Protein AF-A0A1M6X9R1-F1 (afdb_monomer)

Nearest PDB structures (foldseek):
  5zkp-assembly1_A  TM=2.414E-01  e=4.311E-01  Homo sapiens
  4m0d-assembly1_A  TM=2.957E-01  e=3.832E+00  Haemophilus influenzae Rd KW20
  5tgz-assembly1_A  TM=3.246E-01  e=7.784E+00  Homo sapiens
  7jlu-assembly1_B  TM=1.433E-01  e=4.853E+00  Xanthomonas euvesicatoria

Sequence (245 aa):
MPPLFVLGIESKFNTNGYMLLDMPEGNPITAERFSEFRSSFDYYQNTKTYEDIERKKIRLALDKETKPLILTEGDTDVDYLQTALKLFKRDDLLSSIDIEWIGGTRNGQQFFTGDKSLNNAGEFLRANPEFLKNRRVLLLYDSDTNKPNSNEENLWIRTLLKNDHNKIAKKGIENLLPESLFDSSDRRFYSKIEKTGDYGQVTIASDFNKRAFCNYICKERYDIEDFKGFSDAIHIINDFFNNTK

Foldseek 3Di:
DDLVVLVVCCVVQPPPRDWDADPDVRHTDDNVVSVVVVVVVVVVVVVVVLLVVLVVVLLVVLVDDLAAEEEEQDPLVQLLLLLLCVLVVVVVLNVRYHYDYSWDDDPNDIGLGAPVSLVSSVVVCVVPVVSQPRYAYEYEHEQPPPDDWDDDPSYTYYYQHADPQQPPCRIDPCRLFHVVLDDCVPPQFWDWDWDQDPVRDTDTDIHGRSVSSSCCCRPPVSDNVRNPSCPVVVVVSVVSNVPDD

Secondary structure (DSSP, 8-state):
--HHHHHHHHHHH-TTS---EETTTTEE--THHHHHHHHHHHHHHHHHHHHHHHHHHHHHHHTS-SSPEEEESSHHHHHHHHHHHHHTT-HHHHHH-EEEES-EEETTEEES-SHHHHHHHHHHHHH-GGGGSS--EEEEE-TTS-PPPEEETTEEEEEPPP-TT-SS--SSGGGGS-GGG--TT-TTTEEEEEEE-TTS-EEEEEEE-HHHHHHIIIIII--GGGGGGGHHHHHHHHHHHH---

Structure (mmCIF, N/CA/C/O backbone):
data_AF-A0A1M6X9R1-F1
#
_entry.id   AF-A0A1M6X9R1-F1
#
loop_
_atom_site.group_PDB
_atom_site.id
_atom_site.type_symbol
_atom_site.label_atom_id
_atom_site.label_alt_id
_atom_site.label_comp_id
_atom_site.label_asym_id
_atom_site.label_entity_id
_atom_site.label_seq_id
_atom_site.pdbx_PDB_ins_code
_atom_site.Cartn_x
_atom_site.Cartn_y
_atom_site.Cartn_z
_atom_site.occupancy
_atom_site.B_iso_or_equiv
_atom_site.auth_seq_id
_atom_site.auth_comp_id
_atom_site.auth_asym_id
_atom_site.auth_atom_id
_atom_site.pdbx_PDB_model_num
ATOM 1 N N . MET A 1 1 ? 26.368 27.659 28.257 1.00 57.81 1 MET A N 1
ATOM 2 C CA . MET A 1 1 ? 25.406 28.437 27.438 1.00 57.81 1 MET A CA 1
ATOM 3 C C . MET A 1 1 ? 24.697 27.476 26.483 1.00 57.81 1 MET A C 1
ATOM 5 O O . MET A 1 1 ? 25.380 26.586 25.989 1.00 57.81 1 MET A O 1
ATOM 9 N N . PRO A 1 2 ? 23.372 27.570 26.252 1.00 64.88 2 PRO A N 1
ATOM 10 C CA . PRO A 1 2 ? 22.681 26.649 25.346 1.00 64.88 2 PRO A CA 1
ATOM 11 C C . PRO A 1 2 ? 23.198 26.787 23.898 1.00 64.88 2 PRO A C 1
ATOM 13 O O . PRO A 1 2 ? 23.216 27.911 23.395 1.00 64.88 2 PRO A O 1
ATOM 16 N N . PRO A 1 3 ? 23.564 25.693 23.203 1.00 66.38 3 PRO A N 1
ATOM 17 C CA . PRO A 1 3 ? 24.063 25.717 21.818 1.00 66.38 3 PRO A CA 1
ATOM 18 C C . PRO A 1 3 ? 23.210 26.538 20.836 1.00 66.38 3 PRO A C 1
ATOM 20 O O . PRO A 1 3 ? 23.731 27.290 20.018 1.00 66.38 3 PRO A O 1
ATOM 23 N N . LEU A 1 4 ? 21.882 26.458 20.965 1.00 63.59 4 LEU A N 1
ATOM 24 C CA . LEU A 1 4 ? 20.930 27.173 20.105 1.00 63.59 4 LEU A CA 1
ATOM 25 C C . LEU A 1 4 ? 20.958 28.692 20.296 1.00 63.59 4 LEU A C 1
ATOM 27 O O . LEU A 1 4 ? 20.673 29.439 19.364 1.00 63.59 4 LEU A O 1
ATOM 31 N N . PHE A 1 5 ? 21.305 29.158 21.495 1.00 72.94 5 PHE A N 1
ATOM 32 C CA . PHE A 1 5 ? 21.406 30.585 21.779 1.00 72.94 5 PHE A CA 1
ATOM 33 C C . PHE A 1 5 ? 22.593 31.204 21.033 1.00 72.94 5 PHE A C 1
ATOM 35 O O . PHE A 1 5 ? 22.456 32.268 20.435 1.00 72.94 5 PHE A O 1
ATOM 42 N N . VAL A 1 6 ? 23.722 30.491 20.997 1.00 73.19 6 VAL A N 1
ATOM 43 C CA . VAL A 1 6 ? 24.934 30.898 20.274 1.00 73.19 6 VAL A CA 1
ATOM 44 C C . VAL A 1 6 ? 24.671 31.002 18.769 1.00 73.19 6 VAL A C 1
ATOM 46 O O . VAL A 1 6 ? 24.961 32.029 18.159 1.00 73.19 6 VAL A O 1
ATOM 49 N N . LEU A 1 7 ? 24.029 29.984 18.190 1.00 67.19 7 LEU A N 1
ATOM 50 C CA . LEU A 1 7 ? 23.626 29.981 16.778 1.00 67.19 7 LEU A CA 1
ATOM 51 C C . LEU A 1 7 ? 22.610 31.090 16.453 1.00 67.19 7 LEU A C 1
ATOM 53 O O . LEU A 1 7 ? 22.649 31.694 15.382 1.00 67.19 7 LEU A O 1
ATOM 57 N N . GLY A 1 8 ? 21.692 31.375 17.381 1.00 69.50 8 GLY A N 1
ATOM 58 C CA . GLY A 1 8 ? 20.724 32.462 17.246 1.00 69.50 8 GLY A CA 1
ATOM 59 C C . GLY A 1 8 ? 21.392 33.837 17.194 1.00 69.50 8 GLY A C 1
ATOM 60 O O . GLY A 1 8 ? 21.022 34.662 16.356 1.00 69.50 8 GLY A O 1
ATOM 61 N N . ILE A 1 9 ? 22.407 34.067 18.033 1.00 76.56 9 ILE A N 1
ATOM 62 C CA . ILE A 1 9 ? 23.222 35.288 17.996 1.00 76.56 9 ILE A CA 1
ATOM 63 C C . ILE A 1 9 ? 23.933 35.406 16.647 1.00 76.56 9 ILE A C 1
ATOM 65 O O . ILE A 1 9 ? 23.842 36.456 16.012 1.00 76.56 9 ILE A O 1
ATOM 69 N N . GLU A 1 10 ? 24.552 34.328 16.164 1.00 74.81 10 GLU A N 1
ATOM 70 C CA . GLU A 1 10 ? 25.218 34.328 14.861 1.00 74.81 10 GLU A CA 1
ATOM 71 C C . GLU A 1 10 ? 24.274 34.716 13.720 1.00 74.81 10 GLU A C 1
ATOM 73 O O . GLU A 1 10 ? 24.596 35.598 12.924 1.00 74.81 10 GLU A O 1
ATOM 78 N N . SER A 1 11 ? 23.071 34.133 13.696 1.00 72.12 11 SER A N 1
ATOM 79 C CA . SER A 1 11 ? 22.057 34.418 12.672 1.00 72.12 11 SER A CA 1
ATOM 80 C C . SER A 1 11 ? 21.570 35.872 12.665 1.00 72.12 11 SER A C 1
ATOM 82 O O . SER A 1 11 ? 21.129 36.371 11.632 1.00 72.12 11 SER A O 1
ATOM 84 N N . LYS A 1 12 ? 21.616 36.547 13.820 1.00 77.38 12 LYS A N 1
ATOM 85 C CA . LYS A 1 12 ? 21.099 37.909 14.005 1.00 77.38 12 LYS A CA 1
ATOM 86 C C . LYS A 1 12 ? 22.164 38.985 13.833 1.00 77.38 12 LYS A C 1
ATOM 88 O O . LYS A 1 12 ? 21.836 40.071 13.365 1.00 77.38 12 LYS A O 1
ATOM 93 N N . PHE A 1 13 ? 23.397 38.710 14.249 1.00 77.00 13 PHE A N 1
ATOM 94 C CA . PHE A 1 13 ? 24.453 39.717 14.364 1.00 77.00 13 PHE A CA 1
ATOM 95 C C . PHE A 1 13 ? 25.606 39.526 13.368 1.00 77.00 13 PHE A C 1
ATOM 97 O O . PHE A 1 13 ? 26.464 40.404 13.290 1.00 77.00 13 PHE A O 1
ATOM 104 N N . ASN A 1 14 ? 25.605 38.445 12.570 1.00 67.00 14 ASN A N 1
ATOM 105 C CA . ASN A 1 14 ? 26.712 38.018 11.701 1.00 67.00 14 ASN A CA 1
ATOM 106 C C . ASN A 1 14 ? 28.024 37.790 12.486 1.00 67.00 14 ASN A C 1
ATOM 108 O O . ASN A 1 14 ? 28.178 38.210 13.631 1.00 67.00 14 ASN A O 1
ATOM 112 N N . THR A 1 15 ? 29.010 37.127 11.880 1.00 64.81 15 THR A N 1
ATOM 113 C CA . THR A 1 15 ? 30.266 36.714 12.549 1.00 64.81 15 THR A CA 1
ATOM 114 C C . THR A 1 15 ? 31.116 37.861 13.111 1.00 64.81 15 THR A C 1
ATOM 116 O O . THR A 1 15 ? 31.964 37.621 13.962 1.00 64.81 15 THR A O 1
ATOM 119 N N . ASN A 1 16 ? 30.870 39.106 12.690 1.00 68.88 16 ASN A N 1
ATOM 120 C CA . ASN A 1 16 ? 31.611 40.289 13.143 1.00 68.88 16 ASN A CA 1
ATOM 121 C C . ASN A 1 16 ? 30.882 41.103 14.231 1.00 68.88 16 ASN A C 1
ATOM 123 O O . ASN A 1 16 ? 31.420 42.104 14.699 1.00 68.88 16 ASN A O 1
ATOM 127 N N . GLY A 1 17 ? 29.650 40.733 14.600 1.00 70.56 17 GLY A N 1
ATOM 128 C CA . GLY A 1 17 ? 28.807 41.513 15.517 1.00 70.56 17 GLY A CA 1
ATOM 129 C C . GLY A 1 17 ? 28.849 41.071 16.981 1.00 70.56 17 GLY A C 1
ATOM 130 O O . GLY A 1 17 ? 28.194 41.687 17.819 1.00 70.56 17 GLY A O 1
ATOM 131 N N . TYR A 1 18 ? 29.577 40.001 17.301 1.00 76.00 18 TYR A N 1
ATOM 132 C CA . TYR A 1 18 ? 29.666 39.440 18.648 1.00 76.00 18 TYR A CA 1
ATOM 133 C C . TYR A 1 18 ? 30.970 38.649 18.824 1.00 76.00 18 TYR A C 1
ATOM 135 O O . TYR A 1 18 ? 31.601 38.248 17.850 1.00 76.00 18 TYR A O 1
ATOM 143 N N . MET A 1 19 ? 31.369 38.410 20.074 1.00 76.38 19 MET A N 1
ATOM 144 C CA . MET A 1 19 ? 32.518 37.571 20.418 1.00 76.38 19 MET A CA 1
ATOM 145 C C . MET A 1 19 ? 32.085 36.549 21.467 1.00 76.38 19 MET A C 1
ATOM 147 O O . MET A 1 19 ? 31.519 36.917 22.497 1.00 76.38 19 MET A O 1
ATOM 151 N N . LEU A 1 20 ? 32.334 35.268 21.199 1.00 76.12 20 LEU A N 1
ATOM 152 C CA . LEU A 1 20 ? 32.121 34.192 22.164 1.00 76.12 20 LEU A CA 1
ATOM 153 C C . LEU A 1 20 ? 33.433 33.907 22.882 1.00 76.12 20 LEU A C 1
ATOM 155 O O . LEU A 1 20 ? 34.434 33.607 22.235 1.00 76.12 20 LEU A O 1
ATOM 159 N N . LEU A 1 21 ? 33.401 33.962 24.208 1.00 79.44 21 LEU A N 1
ATOM 160 C CA . LEU A 1 21 ? 34.527 33.618 25.066 1.00 79.44 21 LEU A CA 1
ATOM 161 C C . LEU A 1 21 ? 34.145 32.411 25.922 1.00 79.44 21 LEU A C 1
ATOM 163 O O . LEU A 1 21 ? 33.080 32.408 26.546 1.00 79.44 21 LEU A O 1
ATOM 167 N N . ASP A 1 22 ? 35.007 31.400 25.940 1.00 77.00 22 ASP A N 1
ATOM 168 C CA . ASP A 1 22 ? 34.925 30.282 26.874 1.00 77.00 22 ASP A CA 1
ATOM 169 C C . ASP A 1 22 ? 35.459 30.709 28.243 1.00 77.00 22 ASP A C 1
ATOM 171 O O . ASP A 1 22 ? 36.419 31.473 28.328 1.00 77.00 22 ASP A O 1
ATOM 175 N N . MET A 1 23 ? 34.827 30.243 29.314 1.00 79.88 23 MET A N 1
ATOM 176 C CA . MET A 1 23 ? 35.164 30.625 30.686 1.00 79.88 23 MET A CA 1
ATOM 177 C C . MET A 1 23 ? 35.477 29.374 31.513 1.00 79.88 23 MET A C 1
ATOM 179 O O . MET A 1 23 ? 34.733 28.396 31.414 1.00 79.88 23 MET A O 1
ATOM 183 N N . PRO A 1 24 ? 36.486 29.430 32.405 1.00 76.31 24 PRO A N 1
ATOM 184 C CA . PRO A 1 24 ? 37.110 30.644 32.946 1.00 76.31 24 PRO A CA 1
ATOM 185 C C . PRO A 1 24 ? 38.297 31.206 32.148 1.00 76.31 24 PRO A C 1
ATOM 187 O O . PRO A 1 24 ? 38.749 32.302 32.470 1.00 76.31 24 PRO A O 1
ATOM 190 N N . GLU A 1 25 ? 38.819 30.492 31.148 1.00 81.12 25 GLU A N 1
ATOM 191 C CA . GLU A 1 25 ? 40.097 30.844 30.511 1.00 81.12 25 GLU A CA 1
ATOM 192 C C . GLU A 1 25 ? 40.036 32.076 29.590 1.00 81.12 25 GLU A C 1
ATOM 194 O O . GLU A 1 25 ? 41.076 32.645 29.265 1.00 81.12 25 GLU A O 1
ATOM 199 N N . GLY A 1 26 ? 38.846 32.510 29.168 1.00 76.62 26 GLY A N 1
ATOM 200 C CA . GLY A 1 26 ? 38.654 33.676 28.302 1.00 76.62 26 GLY A CA 1
ATOM 201 C C . GLY A 1 26 ? 39.059 33.441 26.845 1.00 76.62 26 GLY A C 1
ATOM 202 O O . GLY A 1 26 ? 39.325 34.400 26.122 1.00 76.62 26 GLY A O 1
ATOM 203 N N . ASN A 1 27 ? 39.134 32.184 26.401 1.00 78.38 27 ASN A N 1
ATOM 204 C CA . ASN A 1 27 ? 39.555 31.857 25.041 1.00 78.38 27 ASN A CA 1
ATOM 205 C C . ASN A 1 27 ? 38.412 32.084 24.036 1.00 78.38 27 ASN A C 1
ATOM 207 O O . ASN A 1 27 ? 37.284 31.665 24.302 1.00 78.38 27 ASN A O 1
ATOM 211 N N . PRO A 1 28 ? 38.670 32.693 22.865 1.00 74.75 28 PRO A N 1
ATOM 212 C CA . PRO A 1 28 ? 37.652 32.848 21.836 1.00 74.75 28 PRO A CA 1
ATOM 213 C C . PRO A 1 28 ? 37.251 31.492 21.241 1.00 74.75 28 PRO A C 1
ATOM 215 O O . PRO A 1 28 ? 38.107 30.668 20.914 1.00 74.75 28 PRO A O 1
ATOM 218 N N . ILE A 1 29 ? 35.947 31.273 21.069 1.00 73.44 29 ILE A N 1
ATOM 219 C CA . ILE A 1 29 ? 35.388 30.068 20.433 1.00 73.44 29 ILE A CA 1
ATOM 220 C C . ILE A 1 29 ? 34.545 30.434 19.210 1.00 73.44 29 ILE A C 1
ATOM 222 O O . ILE A 1 29 ? 33.922 31.494 19.166 1.00 73.44 29 ILE A O 1
ATOM 226 N N . THR A 1 30 ? 34.509 29.550 18.210 1.00 67.69 30 THR A N 1
ATOM 227 C CA . THR A 1 30 ? 33.705 29.735 16.993 1.00 67.69 30 THR A CA 1
ATOM 228 C C . THR A 1 30 ? 32.373 28.998 17.088 1.00 67.69 30 THR A C 1
ATOM 230 O O . THR A 1 30 ? 32.246 27.964 17.753 1.00 67.69 30 THR A O 1
ATOM 233 N N . ALA A 1 31 ? 31.363 29.521 16.391 1.00 63.56 31 ALA A N 1
ATOM 234 C CA . ALA A 1 31 ? 30.040 28.910 16.328 1.00 63.56 31 ALA A CA 1
ATOM 235 C C . ALA A 1 31 ? 30.010 27.588 15.527 1.00 63.56 31 ALA A C 1
ATOM 237 O O . ALA A 1 31 ? 29.067 26.808 15.660 1.00 63.56 31 ALA A O 1
ATOM 238 N N . GLU A 1 32 ? 31.068 27.283 14.765 1.00 61.56 32 GLU A N 1
ATOM 239 C CA . GLU A 1 32 ? 31.227 26.052 13.975 1.00 61.56 32 GLU A CA 1
ATOM 240 C C . GLU A 1 32 ? 31.045 24.786 14.821 1.00 61.56 32 GLU A C 1
ATOM 242 O O . GLU A 1 32 ? 30.349 23.864 14.397 1.00 61.56 32 GLU A O 1
ATOM 247 N N . ARG A 1 33 ? 31.551 24.775 16.064 1.00 59.41 33 ARG A N 1
ATOM 248 C CA . ARG A 1 33 ? 31.363 23.654 17.008 1.00 59.41 33 ARG A CA 1
ATOM 249 C C . ARG A 1 33 ? 29.894 23.399 17.363 1.00 59.41 33 ARG A C 1
ATOM 251 O O . ARG A 1 33 ? 29.551 22.304 17.791 1.00 59.41 33 ARG A O 1
ATOM 258 N N . PHE A 1 34 ? 29.019 24.389 17.191 1.00 60.88 34 PHE A N 1
ATOM 259 C CA . PHE A 1 34 ? 27.580 24.271 17.431 1.00 60.88 34 PHE A CA 1
ATOM 260 C C . PHE A 1 34 ? 26.785 23.998 16.146 1.00 60.88 34 PHE A C 1
ATOM 262 O O . PHE A 1 34 ? 25.613 23.630 16.225 1.00 60.88 34 PHE A O 1
ATOM 269 N N . SER A 1 35 ? 27.397 24.111 14.963 1.00 58.38 35 SER A N 1
ATOM 270 C CA . SER A 1 35 ? 26.729 23.811 13.690 1.00 58.38 35 SER A CA 1
ATOM 271 C C . SER A 1 35 ? 26.392 22.317 13.535 1.00 58.38 35 SER A C 1
ATOM 273 O O . SER A 1 35 ? 25.313 21.981 13.048 1.00 58.38 35 SER A O 1
ATOM 275 N N . GLU A 1 36 ? 27.230 21.416 14.060 1.00 54.06 36 GLU A N 1
ATOM 276 C CA . GLU A 1 36 ? 26.943 19.971 14.136 1.00 54.06 36 GLU A CA 1
ATOM 277 C C . GLU A 1 36 ? 25.784 19.649 15.096 1.00 54.06 36 GLU A C 1
ATOM 279 O O . GLU A 1 36 ? 24.990 18.728 14.877 1.00 54.06 36 GLU A O 1
ATOM 284 N N . PHE A 1 37 ? 25.627 20.453 16.152 1.00 57.50 37 PHE A N 1
ATOM 285 C CA . PHE A 1 37 ? 24.455 20.370 17.022 1.00 57.50 37 PHE A CA 1
ATOM 286 C C . PHE A 1 37 ? 23.198 20.854 16.308 1.00 57.50 37 PHE A C 1
ATOM 288 O O . PHE A 1 37 ? 22.136 20.275 16.520 1.00 57.50 37 PHE A O 1
ATOM 295 N N . ARG A 1 38 ? 23.300 21.876 15.449 1.00 55.47 38 ARG A N 1
ATOM 296 C CA . ARG A 1 38 ? 22.177 22.349 14.634 1.00 55.47 38 ARG A CA 1
ATOM 297 C C . ARG A 1 38 ? 21.680 21.263 13.696 1.00 55.47 38 ARG A C 1
ATOM 299 O O . ARG A 1 38 ? 20.491 20.999 13.695 1.00 55.47 38 ARG A O 1
ATOM 306 N N . SER A 1 39 ? 22.562 20.602 12.950 1.00 56.28 39 SER A N 1
ATOM 307 C CA . SER A 1 39 ? 22.145 19.535 12.032 1.00 56.28 39 SER A CA 1
ATOM 308 C C . SER A 1 39 ? 21.474 18.377 12.774 1.00 56.28 39 SER A C 1
ATOM 310 O O . SER A 1 39 ? 20.417 17.910 12.356 1.00 56.28 39 SER A O 1
ATOM 312 N N . SER A 1 40 ? 22.025 17.972 13.920 1.00 47.16 40 SER A N 1
ATOM 313 C CA . SER A 1 40 ? 21.461 16.909 14.762 1.00 47.16 40 SER A CA 1
ATOM 314 C C . SER A 1 40 ? 20.128 17.308 15.410 1.00 47.16 40 SER A C 1
ATOM 316 O O . SER A 1 40 ? 19.211 16.493 15.518 1.00 47.16 40 SER A O 1
ATOM 318 N N . PHE A 1 41 ? 19.993 18.566 15.831 1.00 54.09 41 PHE A N 1
ATOM 319 C CA . PHE A 1 41 ? 18.780 19.096 16.448 1.00 54.09 41 PHE A CA 1
ATOM 320 C C . PHE A 1 41 ? 17.685 19.391 15.424 1.00 54.09 41 PHE A C 1
ATOM 322 O O . PHE A 1 41 ? 16.533 19.065 15.681 1.00 54.09 41 PHE A O 1
ATOM 329 N N . ASP A 1 42 ? 18.030 19.941 14.261 1.00 56.72 42 ASP A N 1
ATOM 330 C CA . ASP A 1 42 ? 17.123 20.126 13.128 1.00 56.72 42 ASP A CA 1
ATOM 331 C C . ASP A 1 42 ? 16.644 18.757 12.643 1.00 56.72 42 ASP A C 1
ATOM 333 O O . ASP A 1 42 ? 15.450 18.574 12.428 1.00 56.72 42 ASP A O 1
ATOM 337 N N . TYR A 1 43 ? 17.534 17.760 12.556 1.00 50.69 43 TYR A N 1
ATOM 338 C CA . TYR A 1 43 ? 17.145 16.374 12.298 1.00 50.69 43 TYR A CA 1
ATOM 339 C C . TYR A 1 43 ? 16.144 15.889 13.349 1.00 50.69 43 TYR A C 1
ATOM 341 O O . TYR A 1 43 ? 15.053 15.478 12.986 1.00 50.69 43 TYR A O 1
ATOM 349 N N . TYR A 1 44 ? 16.440 16.030 14.643 1.00 50.53 44 TYR A N 1
ATOM 350 C CA . TYR A 1 44 ? 15.541 15.618 15.726 1.00 50.53 44 TYR A CA 1
ATOM 351 C C . TYR A 1 44 ? 14.190 16.357 15.742 1.00 50.53 44 TYR A C 1
ATOM 353 O O . TYR A 1 44 ? 13.150 15.729 15.936 1.00 50.53 44 TYR A O 1
ATOM 361 N N . GLN A 1 45 ? 14.176 17.677 15.536 1.00 49.34 45 GLN A N 1
ATOM 362 C CA . GLN A 1 45 ? 12.950 18.475 15.452 1.00 49.34 45 GLN A CA 1
ATOM 363 C C . GLN A 1 45 ? 12.117 18.083 14.242 1.00 49.34 45 GLN A C 1
ATOM 365 O O . GLN A 1 45 ? 10.895 17.964 14.352 1.00 49.34 45 GLN A O 1
ATOM 370 N N . ASN A 1 46 ? 12.775 17.860 13.106 1.00 56.97 46 ASN A N 1
ATOM 371 C CA . ASN A 1 46 ? 12.119 17.353 11.921 1.00 56.97 46 ASN A CA 1
ATOM 372 C C . ASN A 1 46 ? 11.539 15.971 12.217 1.00 56.97 46 ASN A C 1
ATOM 374 O O . ASN A 1 46 ? 10.357 15.795 11.975 1.00 56.97 46 ASN A O 1
ATOM 378 N N . THR A 1 47 ? 12.283 15.041 12.830 1.00 58.59 47 THR A N 1
ATOM 379 C CA . THR A 1 47 ? 11.789 13.706 13.226 1.00 58.59 47 THR A CA 1
ATOM 380 C C . THR A 1 47 ? 10.579 13.784 14.156 1.00 58.59 47 THR A C 1
ATOM 382 O O . THR A 1 47 ? 9.586 13.107 13.918 1.00 58.59 47 THR A O 1
ATOM 385 N N . LYS A 1 48 ? 10.589 14.671 15.157 1.00 59.59 48 LYS A N 1
ATOM 386 C CA . LYS A 1 48 ? 9.417 14.899 16.019 1.00 59.59 48 LYS A CA 1
ATOM 387 C C . LYS A 1 48 ? 8.220 15.452 15.258 1.00 59.59 48 LYS A C 1
ATOM 389 O O . LYS A 1 48 ? 7.118 14.938 15.384 1.00 59.59 48 LYS A O 1
ATOM 394 N N . THR A 1 49 ? 8.444 16.468 14.429 1.00 62.91 49 THR A N 1
ATOM 395 C CA . THR A 1 49 ? 7.393 17.052 13.585 1.00 62.91 49 THR A CA 1
ATOM 396 C C . THR A 1 49 ? 6.851 16.015 12.599 1.00 62.91 49 THR A C 1
ATOM 398 O O . THR A 1 49 ? 5.658 16.000 12.302 1.00 62.91 49 THR A O 1
ATOM 401 N N . TYR A 1 50 ? 7.723 15.136 12.103 1.00 59.38 50 TYR A N 1
ATOM 402 C CA . TYR A 1 50 ? 7.381 14.014 11.247 1.00 59.38 50 TYR A CA 1
ATOM 403 C C . TYR A 1 50 ? 6.432 13.062 11.995 1.00 59.38 50 TYR A C 1
ATOM 405 O O . TYR A 1 50 ? 5.291 12.879 11.576 1.00 59.38 50 TYR A O 1
ATOM 413 N N . GLU A 1 51 ? 6.836 12.555 13.155 1.00 62.81 51 GLU A N 1
ATOM 414 C CA . GLU A 1 51 ? 5.984 11.690 13.977 1.00 62.81 51 GLU A CA 1
ATOM 415 C C . GLU A 1 51 ? 4.651 12.355 14.364 1.00 62.81 51 GLU A C 1
ATOM 417 O O . GLU A 1 51 ? 3.604 11.713 14.317 1.00 62.81 51 GLU A O 1
ATOM 422 N N . ASP A 1 52 ? 4.647 13.647 14.697 1.00 65.38 52 ASP A N 1
ATOM 423 C CA . ASP A 1 52 ? 3.434 14.371 15.092 1.00 65.38 52 ASP A CA 1
ATOM 424 C C . ASP A 1 52 ? 2.421 14.497 13.943 1.00 65.38 52 ASP A C 1
ATOM 426 O O . ASP A 1 52 ? 1.210 14.365 14.153 1.00 65.38 52 ASP A O 1
ATOM 430 N N . ILE A 1 53 ? 2.886 14.740 12.712 1.00 66.38 53 ILE A N 1
ATOM 431 C CA . ILE A 1 53 ? 1.997 14.816 11.545 1.00 66.38 53 ILE A CA 1
ATOM 432 C C . ILE A 1 53 ? 1.454 13.426 11.192 1.00 66.38 53 ILE A C 1
ATOM 434 O O . ILE A 1 53 ? 0.267 13.310 10.881 1.00 66.38 53 ILE A O 1
ATOM 438 N N . GLU A 1 54 ? 2.289 12.387 11.253 1.00 63.19 54 GLU A N 1
ATOM 439 C CA . GLU A 1 54 ? 1.886 10.993 11.027 1.00 63.19 54 GLU A CA 1
ATOM 440 C C . GLU A 1 54 ? 0.805 10.569 12.034 1.00 63.19 54 GLU A C 1
ATOM 442 O O . GLU A 1 54 ? -0.294 10.168 11.644 1.00 63.19 54 GLU A O 1
ATOM 447 N N . ARG A 1 55 ? 1.040 10.808 13.330 1.00 67.31 55 ARG A N 1
ATOM 448 C CA . ARG A 1 55 ? 0.063 10.564 14.406 1.00 67.31 55 ARG A CA 1
ATOM 449 C C . ARG A 1 55 ? -1.229 11.346 14.200 1.00 67.31 55 ARG A C 1
ATOM 451 O O . ARG A 1 55 ? -2.315 10.801 14.384 1.00 67.31 55 ARG A O 1
ATOM 458 N N . LYS A 1 56 ? -1.145 12.616 13.786 1.00 67.00 56 LYS A N 1
ATOM 459 C CA . LYS A 1 56 ? -2.333 13.438 13.508 1.00 67.00 56 LYS A CA 1
ATOM 460 C C . LYS A 1 56 ? -3.160 12.873 12.354 1.00 67.00 56 LYS A C 1
ATOM 462 O O . LYS A 1 56 ? -4.384 12.908 12.435 1.00 67.00 56 LYS A O 1
ATOM 467 N N . LYS A 1 57 ? -2.526 12.360 11.296 1.00 66.25 57 LYS A N 1
ATOM 468 C CA . LYS A 1 57 ? -3.237 11.716 10.182 1.00 66.25 57 LYS A CA 1
ATOM 469 C C . LYS A 1 57 ? -3.910 10.426 10.609 1.00 66.25 57 LYS A C 1
ATOM 471 O O . LYS A 1 57 ? -5.088 10.270 10.321 1.00 66.25 57 LYS A O 1
ATOM 476 N N . ILE A 1 58 ? -3.196 9.567 11.337 1.00 67.19 58 ILE A N 1
ATOM 477 C CA . ILE A 1 58 ? -3.769 8.340 11.900 1.00 67.19 58 ILE A CA 1
ATOM 478 C C . ILE A 1 58 ? -4.990 8.695 12.746 1.00 67.19 58 ILE A C 1
ATOM 480 O O . ILE A 1 58 ? -6.059 8.133 12.547 1.00 67.19 58 ILE A O 1
ATOM 484 N N . ARG A 1 59 ? -4.874 9.701 13.619 1.00 63.56 59 ARG A N 1
ATOM 485 C CA . ARG A 1 59 ? -6.001 10.164 14.430 1.00 63.56 59 ARG A CA 1
ATOM 486 C C . ARG A 1 59 ? -7.178 10.632 13.577 1.00 63.56 59 ARG A C 1
ATOM 488 O O . ARG A 1 59 ? -8.295 10.207 13.815 1.00 63.56 59 ARG A O 1
ATOM 495 N N . LEU A 1 60 ? -6.932 11.461 12.563 1.00 61.94 60 LEU A N 1
ATOM 496 C CA . LEU A 1 60 ? -7.982 11.937 11.658 1.00 61.94 60 LEU A CA 1
ATOM 497 C C . LEU A 1 60 ? -8.636 10.803 10.865 1.00 61.94 60 LEU A C 1
ATOM 499 O O . LEU A 1 60 ? -9.838 10.856 10.634 1.00 61.94 60 LEU A O 1
ATOM 503 N N . ALA A 1 61 ? -7.863 9.804 10.441 1.00 59.72 61 ALA A N 1
ATOM 504 C CA . ALA A 1 61 ? -8.392 8.624 9.776 1.00 59.72 61 ALA A CA 1
ATOM 505 C C . ALA A 1 61 ? -9.298 7.841 10.731 1.00 59.72 61 ALA A C 1
ATOM 507 O O . ALA A 1 61 ? -10.395 7.473 10.338 1.00 59.72 61 ALA A O 1
ATOM 508 N N . LEU A 1 62 ? -8.896 7.674 11.994 1.00 60.25 62 LEU A N 1
ATOM 509 C CA . LEU A 1 62 ? -9.666 6.964 13.023 1.00 60.25 62 LEU A CA 1
ATOM 510 C C . LEU A 1 62 ? -10.889 7.739 13.532 1.00 60.25 62 LEU A C 1
ATOM 512 O O . LEU A 1 62 ? -11.850 7.110 13.963 1.00 60.25 62 LEU A O 1
ATOM 516 N N . ASP A 1 63 ? -10.868 9.072 13.449 1.00 60.56 63 ASP A N 1
ATOM 517 C CA . ASP A 1 63 ? -11.987 9.958 13.802 1.00 60.56 63 ASP A CA 1
ATOM 518 C C . ASP A 1 63 ? -13.107 9.954 12.730 1.00 60.56 63 ASP A C 1
ATOM 520 O O . ASP A 1 63 ? -14.208 10.448 12.988 1.00 60.56 63 ASP A O 1
ATOM 524 N N . LYS A 1 64 ? -12.855 9.414 11.523 1.00 57.88 64 LYS A N 1
ATOM 525 C CA . LYS A 1 64 ? -13.892 9.160 10.496 1.00 57.88 64 LYS A CA 1
ATOM 526 C C . LYS A 1 64 ? -14.738 7.932 10.871 1.00 57.88 64 LYS A C 1
ATOM 528 O O . LYS A 1 64 ? -14.334 7.168 11.740 1.00 57.88 64 LYS A O 1
ATOM 533 N N . GLU A 1 65 ? -15.893 7.762 10.213 1.00 57.44 65 GLU A N 1
ATOM 534 C CA . GLU A 1 65 ? -16.905 6.698 10.418 1.00 57.44 65 GLU A CA 1
ATOM 535 C C . GLU A 1 65 ? -16.382 5.345 10.956 1.00 57.44 65 GLU A C 1
ATOM 537 O O . GLU A 1 65 ? -15.284 4.896 10.645 1.00 57.44 65 GLU A O 1
ATOM 542 N N . THR A 1 66 ? -17.226 4.622 11.699 1.00 70.38 66 THR A N 1
ATOM 543 C CA . THR A 1 66 ? -16.923 3.355 12.407 1.00 70.38 66 THR A CA 1
ATOM 544 C C . THR A 1 66 ? -16.520 2.158 11.526 1.00 70.38 66 THR A C 1
ATOM 546 O O . THR A 1 66 ? -16.359 1.047 12.038 1.00 70.38 66 THR A O 1
ATOM 549 N N . LYS A 1 67 ? -16.357 2.334 10.210 1.00 86.38 67 LYS A N 1
ATOM 550 C CA . LYS A 1 67 ? -15.978 1.260 9.282 1.00 86.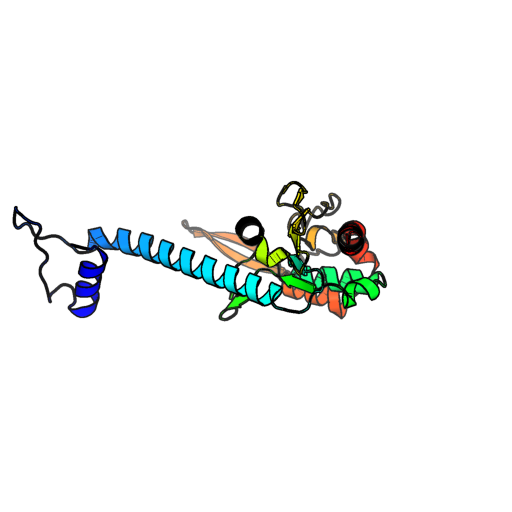38 67 LYS A CA 1
ATOM 551 C C . LYS A 1 67 ? -14.581 0.725 9.601 1.00 86.38 67 LYS A C 1
ATOM 553 O O . LYS A 1 67 ? -13.694 1.509 9.930 1.00 86.38 67 LYS A O 1
ATOM 558 N N . PRO A 1 68 ? -14.312 -0.582 9.465 1.00 90.00 68 PRO A N 1
ATOM 559 C CA . PRO A 1 68 ? -12.949 -1.095 9.557 1.00 90.00 68 PRO A CA 1
ATOM 560 C C . PRO A 1 68 ? -12.003 -0.348 8.602 1.00 90.00 68 PRO A C 1
ATOM 562 O O . PRO A 1 68 ? -12.359 -0.076 7.456 1.00 90.00 68 PRO A O 1
ATOM 565 N N . LEU A 1 69 ? -10.818 0.016 9.090 1.00 91.25 69 LEU A N 1
ATOM 566 C CA . LEU A 1 69 ? -9.800 0.752 8.339 1.00 91.25 69 LEU A CA 1
ATOM 567 C C . LEU A 1 69 ? -8.686 -0.185 7.885 1.00 91.25 69 LEU A C 1
ATOM 569 O O . LEU A 1 69 ? -8.190 -0.980 8.678 1.00 91.25 69 LEU A O 1
ATOM 573 N N . ILE A 1 70 ? -8.245 -0.038 6.643 1.00 93.94 70 ILE A N 1
ATOM 574 C CA . ILE A 1 70 ? -7.063 -0.692 6.092 1.00 93.94 70 ILE A CA 1
ATOM 575 C C . ILE A 1 70 ? -6.043 0.385 5.751 1.00 93.94 70 ILE A C 1
ATOM 577 O O . ILE A 1 70 ? -6.348 1.298 4.986 1.00 93.94 70 ILE A O 1
ATOM 581 N N . LEU A 1 71 ? -4.845 0.271 6.318 1.00 91.88 71 LEU A N 1
ATOM 582 C CA . LEU A 1 71 ? -3.725 1.172 6.074 1.00 91.88 71 LEU A CA 1
ATOM 583 C C . LEU A 1 71 ? -2.667 0.475 5.217 1.00 91.88 71 LEU A C 1
ATOM 585 O O . LEU A 1 71 ? -2.180 -0.592 5.595 1.00 91.88 71 LEU A O 1
ATOM 589 N N . THR A 1 72 ? -2.317 1.089 4.085 1.00 93.12 72 THR A N 1
ATOM 590 C CA . THR A 1 72 ? -1.312 0.593 3.125 1.00 93.12 72 THR A CA 1
ATOM 591 C C . THR A 1 72 ? -0.033 1.436 3.131 1.00 93.12 72 THR A C 1
ATOM 593 O O . THR A 1 72 ? -0.024 2.563 3.640 1.00 93.12 72 THR A O 1
ATOM 596 N N . GLU A 1 73 ? 1.049 0.910 2.549 1.00 88.19 73 GLU A N 1
ATOM 597 C CA . GLU A 1 73 ? 2.374 1.552 2.487 1.00 88.19 73 GLU A CA 1
ATOM 598 C C . GLU A 1 73 ? 2.459 2.682 1.457 1.00 88.19 73 GLU A C 1
ATOM 600 O O . GLU A 1 73 ? 3.107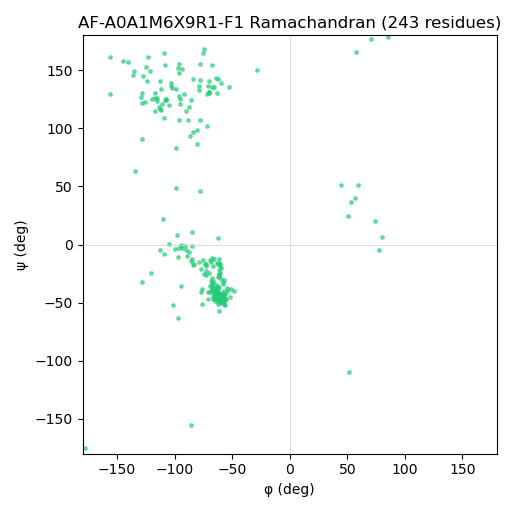 3.711 1.701 1.00 88.19 73 GLU A O 1
ATOM 605 N N . GLY A 1 74 ? 1.811 2.482 0.309 1.00 88.69 74 GLY A N 1
ATOM 606 C CA . GLY A 1 74 ? 1.817 3.376 -0.838 1.00 88.69 74 GLY A CA 1
ATOM 607 C C . GLY A 1 74 ? 0.423 3.826 -1.266 1.00 88.69 74 GLY A C 1
ATOM 608 O O . GLY A 1 74 ? -0.600 3.208 -0.964 1.00 88.69 74 GLY A O 1
ATOM 609 N N . ASP A 1 75 ? 0.389 4.920 -2.026 1.00 89.06 75 ASP A N 1
ATOM 610 C CA . ASP A 1 75 ? -0.831 5.444 -2.640 1.00 89.06 75 ASP A CA 1
ATOM 611 C C . ASP A 1 75 ? -1.311 4.589 -3.823 1.00 89.06 75 ASP A C 1
ATOM 613 O O . ASP A 1 75 ? -2.480 4.630 -4.192 1.00 89.06 75 ASP A O 1
ATOM 617 N N . THR A 1 76 ? -0.424 3.810 -4.455 1.00 93.94 76 THR A N 1
ATOM 618 C CA . THR A 1 76 ? -0.768 2.869 -5.547 1.00 93.94 76 THR A CA 1
ATOM 619 C C . THR A 1 76 ? -1.612 1.728 -5.022 1.00 93.94 76 THR A C 1
ATOM 621 O O . THR A 1 76 ? -2.502 1.239 -5.710 1.00 93.94 76 THR A O 1
ATOM 624 N N . ASP A 1 77 ? -1.334 1.326 -3.793 1.00 94.88 77 ASP A N 1
ATOM 625 C CA . ASP A 1 77 ? -1.881 0.138 -3.171 1.00 94.88 77 ASP A CA 1
ATOM 626 C C . ASP A 1 77 ? -3.385 0.294 -2.984 1.00 94.88 77 ASP A C 1
ATOM 628 O O . ASP A 1 77 ? -4.147 -0.617 -3.291 1.00 94.88 77 ASP A O 1
ATOM 632 N N . VAL A 1 78 ? -3.814 1.493 -2.582 1.00 95.12 78 VAL A N 1
ATOM 633 C CA . VAL A 1 78 ? -5.228 1.860 -2.467 1.00 95.12 78 VAL A CA 1
ATOM 634 C C . VAL A 1 78 ? -5.944 1.661 -3.803 1.00 95.12 78 VAL A C 1
ATOM 636 O O . VAL A 1 78 ? -6.964 0.973 -3.855 1.00 95.12 78 VAL A O 1
ATOM 639 N N . ASP A 1 79 ? -5.392 2.207 -4.891 1.00 96.94 79 ASP A N 1
ATOM 640 C CA . ASP A 1 79 ? -5.988 2.118 -6.227 1.00 96.94 79 ASP A CA 1
ATOM 641 C C . ASP A 1 79 ? -6.065 0.661 -6.713 1.00 96.94 79 ASP A C 1
ATOM 643 O O . ASP A 1 79 ? -7.102 0.236 -7.232 1.00 96.94 79 ASP A O 1
ATOM 647 N N . TYR A 1 80 ? -5.001 -0.125 -6.520 1.00 98.06 80 TYR A N 1
ATOM 648 C CA . TYR A 1 80 ? -4.985 -1.536 -6.908 1.00 98.06 80 TYR A CA 1
ATOM 649 C C . TYR A 1 80 ? -5.970 -2.375 -6.091 1.00 98.06 80 TYR A C 1
ATOM 651 O O . TYR A 1 80 ? -6.729 -3.146 -6.675 1.00 98.06 80 TYR A O 1
ATOM 659 N N . LEU A 1 81 ? -6.009 -2.216 -4.765 1.00 97.81 81 LEU A N 1
ATOM 660 C CA . LEU A 1 81 ? -6.914 -2.973 -3.895 1.00 97.81 81 LEU A CA 1
ATOM 661 C C . LEU A 1 81 ? -8.378 -2.639 -4.180 1.00 97.81 81 LEU A C 1
ATOM 663 O O . LEU A 1 81 ? -9.200 -3.545 -4.315 1.00 97.81 81 LEU A O 1
ATOM 667 N N . GLN A 1 82 ? -8.715 -1.355 -4.329 1.00 97.56 82 GLN A N 1
ATOM 668 C CA . GLN A 1 82 ? -10.073 -0.947 -4.694 1.00 97.56 82 GLN A CA 1
ATOM 669 C C . GLN A 1 82 ? -10.469 -1.480 -6.072 1.00 97.56 82 GLN A C 1
ATOM 671 O O . GLN A 1 82 ? -11.598 -1.933 -6.257 1.00 97.56 82 GLN A O 1
ATOM 676 N N . THR A 1 83 ? -9.550 -1.450 -7.038 1.00 98.12 83 THR A N 1
ATOM 677 C CA . THR A 1 83 ? -9.792 -1.993 -8.379 1.00 98.12 83 THR A CA 1
ATOM 678 C C . THR A 1 83 ? -9.996 -3.503 -8.342 1.00 98.12 83 THR A C 1
ATOM 680 O O . THR A 1 83 ? -10.957 -3.995 -8.931 1.00 98.12 83 THR A O 1
ATOM 683 N N . ALA A 1 84 ? -9.169 -4.232 -7.590 1.00 97.94 84 ALA A N 1
ATOM 684 C CA . ALA A 1 84 ? -9.329 -5.665 -7.384 1.00 97.94 84 ALA A CA 1
ATOM 685 C C . ALA A 1 84 ? -10.703 -5.981 -6.773 1.00 97.94 84 ALA A C 1
ATOM 687 O O . ALA A 1 84 ? -11.448 -6.788 -7.318 1.00 97.94 84 ALA A O 1
ATOM 688 N N . LEU A 1 85 ? -11.107 -5.291 -5.701 1.00 97.62 85 LEU A N 1
ATOM 689 C CA . LEU A 1 85 ? -12.429 -5.491 -5.096 1.00 97.62 85 LEU A CA 1
ATOM 690 C C . LEU A 1 85 ? -13.568 -5.271 -6.105 1.00 97.62 85 LEU A C 1
ATOM 692 O O . LEU A 1 85 ? -14.486 -6.088 -6.166 1.00 97.62 85 LEU A O 1
ATOM 696 N N . LYS A 1 86 ? -13.489 -4.231 -6.946 1.00 97.56 86 LYS A N 1
ATOM 697 C CA . LYS A 1 86 ? -14.486 -3.979 -8.003 1.00 97.56 86 LYS A CA 1
ATOM 698 C C . LYS A 1 86 ? -14.502 -5.077 -9.069 1.00 97.56 86 LYS A C 1
ATOM 700 O O . LYS A 1 86 ? -15.570 -5.580 -9.408 1.00 97.56 86 LYS A O 1
ATOM 705 N N . LEU A 1 87 ? -13.338 -5.470 -9.590 1.00 97.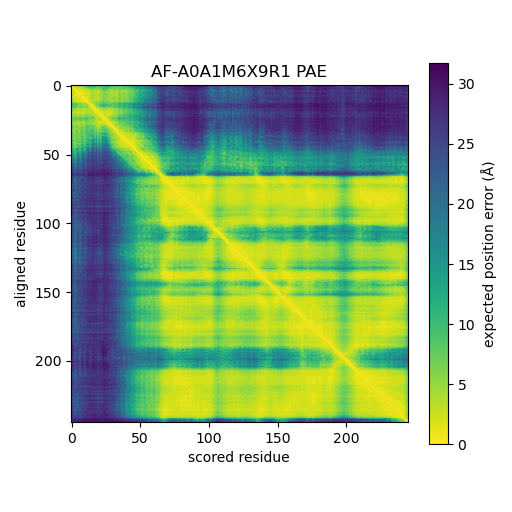62 87 LEU A N 1
ATOM 706 C CA . LEU A 1 87 ? -13.221 -6.506 -10.625 1.00 97.62 87 LEU A CA 1
ATOM 707 C C . LEU A 1 87 ? -13.751 -7.861 -10.136 1.00 97.62 87 LEU A C 1
ATOM 709 O O . LEU A 1 87 ? -14.441 -8.561 -10.876 1.00 97.62 87 LEU A O 1
ATOM 713 N N . PHE A 1 88 ? -13.515 -8.190 -8.865 1.00 97.19 88 PHE A N 1
ATOM 714 C CA . PHE A 1 88 ? -14.015 -9.404 -8.217 1.00 97.19 88 PHE A CA 1
ATOM 715 C C . PHE A 1 88 ? -15.442 -9.266 -7.653 1.00 97.19 88 PHE A C 1
ATOM 717 O O . PHE A 1 88 ? -15.904 -10.159 -6.941 1.00 97.19 88 PHE A O 1
ATOM 724 N N . LYS A 1 89 ? -16.162 -8.183 -7.988 1.00 96.69 89 LYS A N 1
ATOM 725 C CA . LYS A 1 89 ? -17.563 -7.931 -7.598 1.00 96.69 89 LYS A CA 1
ATOM 726 C C . LYS A 1 89 ? -17.792 -7.957 -6.081 1.00 96.69 89 LYS A C 1
ATOM 728 O O . LYS A 1 89 ? -18.791 -8.490 -5.602 1.00 96.69 89 LYS A O 1
ATOM 733 N N . ARG A 1 90 ? -16.848 -7.395 -5.323 1.00 95.62 90 ARG A N 1
ATOM 734 C CA . ARG A 1 90 ? -16.890 -7.251 -3.860 1.00 95.62 90 ARG A CA 1
ATOM 735 C C . ARG A 1 90 ? -17.330 -5.852 -3.429 1.00 95.62 90 ARG A C 1
ATOM 737 O O . ARG A 1 90 ? -16.694 -5.214 -2.587 1.00 95.62 90 ARG A O 1
ATOM 744 N N . ASP A 1 91 ? -18.420 -5.364 -4.020 1.00 92.06 91 ASP A N 1
ATOM 745 C CA . ASP A 1 91 ? -19.017 -4.063 -3.680 1.00 92.06 91 ASP A CA 1
ATOM 746 C C . ASP A 1 91 ? -19.491 -4.006 -2.214 1.00 92.06 91 ASP A C 1
ATOM 748 O O . ASP A 1 91 ? -19.531 -2.934 -1.602 1.00 92.06 91 ASP A O 1
ATOM 752 N N . ASP A 1 92 ? -19.790 -5.173 -1.631 1.00 92.50 92 ASP A N 1
ATOM 753 C CA . ASP A 1 92 ? -20.089 -5.360 -0.210 1.00 92.50 92 ASP A CA 1
ATOM 754 C C . ASP A 1 92 ? -18.928 -4.894 0.676 1.00 92.50 92 ASP A C 1
ATOM 756 O O . ASP A 1 92 ? -19.126 -4.100 1.594 1.00 92.50 92 ASP A O 1
ATOM 760 N N . LEU A 1 93 ? -17.702 -5.324 0.360 1.00 93.38 93 LEU A N 1
ATOM 761 C CA . LEU A 1 93 ? -16.507 -4.913 1.093 1.00 93.38 93 LEU A CA 1
ATOM 762 C C . LEU A 1 93 ? -16.176 -3.457 0.803 1.00 93.38 93 LEU A C 1
ATOM 764 O O . LEU A 1 93 ? -15.962 -2.690 1.734 1.00 93.38 93 LEU A O 1
ATOM 768 N N . LEU A 1 94 ? -16.185 -3.067 -0.474 1.00 91.94 94 LEU A N 1
ATOM 769 C CA . LEU A 1 94 ? -15.787 -1.729 -0.910 1.00 91.94 94 LEU A CA 1
ATOM 770 C C . LEU A 1 94 ? -16.618 -0.613 -0.256 1.00 91.94 94 LEU A C 1
ATOM 772 O O . LEU A 1 94 ? -16.099 0.467 0.005 1.00 91.94 94 LEU A O 1
ATOM 776 N N . SER A 1 95 ? -17.900 -0.863 0.012 1.00 90.50 95 SER A N 1
ATOM 777 C CA . SER A 1 95 ? -18.783 0.096 0.686 1.00 90.50 95 SER A CA 1
ATOM 778 C C . SER A 1 95 ? -18.679 0.069 2.217 1.00 90.50 95 SER A C 1
ATOM 780 O O . SER A 1 95 ? -19.075 1.041 2.870 1.00 90.50 95 SER A O 1
ATOM 782 N N . SER A 1 96 ? -18.123 -1.004 2.786 1.00 90.50 96 SER A N 1
ATOM 783 C CA . SER A 1 96 ? -18.143 -1.290 4.227 1.00 90.50 96 SER A CA 1
ATOM 784 C C . SER A 1 96 ? -16.791 -1.131 4.925 1.00 90.50 96 SER A C 1
ATOM 786 O O . SER A 1 96 ? -16.746 -1.178 6.152 1.00 90.50 96 SER A O 1
ATOM 788 N N . ILE A 1 97 ? -15.705 -0.923 4.177 1.00 92.12 97 ILE A N 1
ATOM 789 C CA . ILE A 1 97 ? -14.355 -0.678 4.703 1.00 92.12 97 ILE A CA 1
ATOM 790 C C . ILE A 1 97 ? -13.794 0.625 4.144 1.00 92.12 97 ILE A C 1
ATOM 792 O O . ILE A 1 97 ? -14.109 1.011 3.019 1.00 92.12 97 ILE A O 1
ATOM 796 N N . ASP A 1 98 ? -12.897 1.247 4.898 1.00 90.94 98 ASP A N 1
ATOM 797 C CA . ASP A 1 98 ? -12.065 2.327 4.379 1.00 90.94 98 ASP A CA 1
ATOM 798 C C . ASP A 1 98 ? -10.669 1.784 4.081 1.00 90.94 98 ASP A C 1
ATOM 800 O O . ASP A 1 98 ? -10.086 1.065 4.893 1.00 90.94 98 ASP A O 1
ATOM 804 N N . ILE A 1 99 ? -10.124 2.137 2.919 1.00 92.50 99 ILE A N 1
ATOM 805 C CA . ILE A 1 99 ? -8.745 1.831 2.532 1.00 92.50 99 ILE A CA 1
ATOM 806 C C . ILE A 1 99 ? -8.036 3.165 2.352 1.00 92.50 99 ILE A C 1
ATOM 808 O O . ILE A 1 99 ? -8.396 3.943 1.467 1.00 92.50 99 ILE A O 1
ATOM 812 N N . GLU A 1 100 ? -7.044 3.431 3.193 1.00 90.25 100 GLU A N 1
ATOM 813 C CA . GLU A 1 100 ? -6.264 4.660 3.156 1.00 90.25 100 GLU A CA 1
ATOM 814 C C . GLU A 1 100 ? -4.769 4.343 3.101 1.00 90.25 100 GLU A C 1
ATOM 816 O O . GLU A 1 100 ? -4.271 3.397 3.706 1.00 90.25 100 GLU A O 1
ATOM 821 N N . TRP A 1 101 ? -4.031 5.176 2.381 1.00 88.06 101 TRP A N 1
ATOM 822 C CA . TRP A 1 101 ? -2.579 5.167 2.440 1.00 88.06 101 TRP A CA 1
ATOM 823 C C . TRP A 1 101 ? -2.125 5.911 3.700 1.00 88.06 101 TRP A C 1
ATOM 825 O O . TRP A 1 101 ? -2.597 7.019 3.961 1.00 88.06 101 TRP A O 1
ATOM 835 N N . ILE A 1 102 ? -1.188 5.334 4.462 1.00 80.94 102 ILE A N 1
ATOM 836 C CA . ILE A 1 102 ? -0.680 5.948 5.703 1.00 80.94 102 ILE A CA 1
ATOM 837 C C . ILE A 1 102 ? -0.001 7.305 5.468 1.00 80.94 102 ILE A C 1
ATOM 839 O O . ILE A 1 102 ? 0.044 8.169 6.351 1.00 80.94 102 ILE A O 1
ATOM 843 N N . GLY A 1 103 ? 0.522 7.506 4.260 1.00 77.44 103 GLY A N 1
ATOM 844 C CA . GLY A 1 103 ? 1.296 8.680 3.936 1.00 77.44 103 GLY A CA 1
ATOM 845 C C . GLY A 1 103 ? 0.486 9.882 3.492 1.00 77.44 103 GLY A C 1
ATOM 846 O O . GLY A 1 103 ? -0.634 10.162 3.918 1.00 77.44 103 GLY A O 1
ATOM 847 N N . GLY A 1 104 ? 1.117 10.756 2.728 1.00 72.56 104 GLY A N 1
ATOM 848 C CA . GLY A 1 104 ? 0.412 11.810 2.016 1.00 72.56 104 GLY A CA 1
ATOM 849 C C . GLY A 1 104 ? 1.347 12.641 1.173 1.00 72.56 104 GLY A C 1
ATOM 850 O O . GLY A 1 104 ? 2.542 12.376 1.090 1.00 72.56 104 GLY A O 1
ATOM 851 N N . THR A 1 105 ? 0.793 13.688 0.581 1.00 70.00 105 THR A N 1
ATOM 852 C CA . THR A 1 105 ? 1.530 14.544 -0.346 1.00 70.00 105 THR A CA 1
ATOM 853 C C . THR A 1 105 ? 1.631 15.952 0.215 1.00 70.00 105 THR A C 1
ATOM 855 O O . THR A 1 105 ? 0.623 16.560 0.574 1.00 70.00 105 THR A O 1
ATOM 858 N N . ARG A 1 106 ? 2.851 16.481 0.314 1.00 66.69 106 ARG A N 1
ATOM 859 C CA . ARG A 1 106 ? 3.114 17.872 0.693 1.00 66.69 106 ARG A CA 1
ATOM 860 C C . ARG A 1 106 ? 3.986 18.488 -0.388 1.00 66.69 106 ARG A C 1
ATOM 862 O O . ARG A 1 106 ? 5.055 17.974 -0.687 1.00 66.69 106 ARG A O 1
ATOM 869 N N . ASN A 1 107 ? 3.512 19.574 -0.997 1.00 68.25 107 ASN A N 1
ATOM 870 C CA . ASN A 1 107 ? 4.196 20.253 -2.106 1.00 68.25 107 ASN A CA 1
ATOM 871 C C . ASN A 1 107 ? 4.558 19.312 -3.277 1.00 68.25 107 ASN A C 1
ATOM 873 O O . ASN A 1 107 ? 5.623 19.436 -3.870 1.00 68.25 107 ASN A O 1
ATOM 877 N N . GLY A 1 108 ? 3.694 18.338 -3.583 1.00 63.16 108 GLY A N 1
ATOM 878 C CA . GLY A 1 108 ? 3.928 17.358 -4.653 1.00 63.16 108 GLY A CA 1
ATOM 879 C C . GLY A 1 108 ? 4.904 16.228 -4.303 1.00 63.16 108 GLY A C 1
ATOM 880 O O . GLY A 1 108 ? 5.047 15.307 -5.099 1.00 63.16 108 GLY A O 1
ATOM 881 N N . GLN A 1 109 ? 5.531 16.251 -3.123 1.00 67.00 109 GLN A N 1
ATOM 882 C CA . GLN A 1 109 ? 6.373 15.159 -2.636 1.00 67.00 109 GLN A CA 1
ATOM 883 C C . GLN A 1 109 ? 5.594 14.270 -1.670 1.00 67.00 109 GLN A C 1
ATOM 885 O O . GLN A 1 109 ? 4.894 14.757 -0.776 1.00 67.00 109 GLN A O 1
ATOM 890 N N . GLN A 1 110 ? 5.715 12.958 -1.864 1.00 73.88 110 GLN A N 1
ATOM 891 C CA . GLN A 1 110 ? 5.172 11.976 -0.937 1.00 73.88 110 GLN A CA 1
ATOM 892 C C . GLN A 1 110 ? 5.997 11.976 0.354 1.00 73.88 110 GLN A C 1
ATOM 894 O O . GLN A 1 110 ? 7.225 12.030 0.320 1.00 73.88 110 GLN A O 1
ATOM 899 N N . PHE A 1 111 ? 5.317 11.927 1.492 1.00 68.94 111 PHE A N 1
ATOM 900 C CA . PHE A 1 111 ? 5.917 11.835 2.818 1.00 68.94 111 PHE A CA 1
ATOM 901 C C . PHE A 1 111 ? 5.162 10.784 3.642 1.00 68.94 111 PHE A C 1
ATOM 903 O O . PHE A 1 111 ? 3.960 10.598 3.437 1.00 68.94 111 PHE A O 1
ATOM 910 N N . PHE A 1 112 ? 5.866 10.109 4.557 1.00 64.94 112 PHE A N 1
ATOM 911 C CA . PHE A 1 112 ? 5.370 8.942 5.311 1.00 64.94 112 PHE A CA 1
ATOM 912 C C . PHE A 1 112 ? 4.959 7.761 4.416 1.00 64.94 112 PHE A C 1
ATOM 914 O O . PHE A 1 112 ? 3.843 7.257 4.493 1.00 64.94 112 PHE A O 1
ATOM 921 N N . THR A 1 113 ? 5.845 7.360 3.505 1.00 69.31 113 THR A N 1
ATOM 922 C CA . THR A 1 113 ? 5.668 6.173 2.657 1.00 69.31 113 THR A CA 1
ATOM 923 C C . THR A 1 113 ? 6.376 4.955 3.238 1.00 69.31 113 THR A C 1
ATOM 925 O O . THR A 1 113 ? 7.399 5.078 3.918 1.00 69.31 113 THR A O 1
ATOM 928 N N . GLY A 1 114 ? 5.884 3.774 2.868 1.00 78.81 114 GLY A N 1
ATOM 929 C CA . GLY A 1 114 ? 6.585 2.512 3.081 1.00 78.81 114 GLY A CA 1
ATOM 930 C C . GLY A 1 114 ? 6.370 1.876 4.453 1.00 78.81 114 GLY A C 1
ATOM 931 O O . GLY A 1 114 ? 5.713 2.415 5.349 1.00 78.81 114 GLY A O 1
ATOM 932 N N . ASP A 1 115 ? 6.995 0.716 4.604 1.00 80.94 115 ASP A N 1
ATOM 933 C CA . ASP A 1 115 ? 6.964 -0.162 5.769 1.00 80.94 115 ASP A CA 1
ATOM 934 C C . ASP A 1 115 ? 7.270 0.538 7.100 1.00 80.94 115 ASP A C 1
ATOM 936 O O . ASP A 1 115 ? 6.637 0.253 8.119 1.00 80.94 115 ASP A O 1
ATOM 940 N N . LYS A 1 116 ? 8.213 1.488 7.112 1.00 83.81 116 LYS A N 1
ATOM 941 C CA . LYS A 1 116 ? 8.574 2.267 8.307 1.00 83.81 116 LYS A CA 1
ATOM 942 C C . LYS A 1 116 ? 7.392 3.057 8.856 1.00 83.81 116 LYS A C 1
ATOM 944 O O . LYS A 1 116 ? 7.186 3.056 10.066 1.00 83.81 116 LYS A O 1
ATOM 949 N N . SER A 1 117 ? 6.604 3.675 7.983 1.00 83.06 117 SER A N 1
ATOM 950 C CA . SER A 1 117 ? 5.428 4.438 8.396 1.00 83.06 117 SER A CA 1
ATOM 951 C C . SER A 1 117 ? 4.325 3.540 8.946 1.00 83.06 117 SER A C 1
ATOM 953 O O . SER A 1 117 ? 3.741 3.839 9.986 1.00 83.06 117 SER A O 1
ATOM 955 N N . LEU A 1 118 ? 4.101 2.370 8.339 1.00 84.69 118 LEU A N 1
ATOM 956 C CA . LEU A 1 118 ? 3.187 1.382 8.920 1.00 84.69 118 LEU A CA 1
ATOM 957 C C . LEU A 1 118 ? 3.693 0.829 10.260 1.00 84.69 118 LEU A C 1
ATOM 959 O O . LEU A 1 118 ? 2.898 0.645 11.180 1.00 84.69 118 LEU A O 1
ATOM 963 N N . ASN A 1 119 ? 5.000 0.593 10.410 1.00 86.19 119 ASN A N 1
ATOM 964 C CA . ASN A 1 119 ? 5.586 0.170 11.686 1.00 86.19 119 ASN A CA 1
ATOM 965 C C . ASN A 1 119 ? 5.343 1.216 12.784 1.00 86.19 119 ASN A C 1
ATOM 967 O O . ASN A 1 119 ? 4.828 0.858 13.845 1.00 86.19 119 ASN A O 1
ATOM 971 N N . ASN A 1 120 ? 5.624 2.493 12.504 1.00 82.38 120 ASN A N 1
ATOM 972 C CA . ASN A 1 120 ? 5.351 3.600 13.422 1.00 82.38 120 ASN A CA 1
ATOM 973 C C . ASN A 1 120 ? 3.862 3.686 13.778 1.00 82.38 120 ASN A C 1
ATOM 975 O O . ASN A 1 120 ? 3.510 3.850 14.947 1.00 82.38 120 ASN A O 1
ATOM 979 N N . ALA A 1 121 ? 2.978 3.537 12.786 1.00 81.88 121 ALA A N 1
ATOM 980 C CA . ALA A 1 121 ? 1.536 3.530 13.003 1.00 81.88 121 ALA A CA 1
ATOM 981 C C . ALA A 1 121 ? 1.107 2.380 13.925 1.00 81.88 121 ALA A C 1
ATOM 983 O O . ALA A 1 121 ? 0.337 2.590 14.861 1.00 81.88 121 ALA A O 1
ATOM 984 N N . GLY A 1 122 ? 1.646 1.177 13.715 1.00 85.19 122 GLY A N 1
ATOM 985 C CA . GLY A 1 122 ? 1.386 0.024 14.572 1.00 85.19 122 GLY A CA 1
ATOM 986 C C . GLY A 1 122 ? 1.871 0.226 16.004 1.00 85.19 122 GLY A C 1
ATOM 987 O O . GLY A 1 122 ? 1.138 -0.073 16.943 1.00 85.19 122 GLY A O 1
ATOM 988 N N . GLU A 1 123 ? 3.074 0.764 16.201 1.00 84.69 123 GLU A N 1
ATOM 989 C CA . GLU A 1 123 ? 3.581 1.108 17.536 1.00 84.69 123 GLU A CA 1
ATOM 990 C C . GLU A 1 123 ? 2.723 2.177 18.219 1.00 84.69 123 GLU A C 1
ATOM 992 O O . GLU A 1 123 ? 2.379 2.037 19.394 1.00 84.69 123 GLU A O 1
ATOM 997 N N . PHE A 1 124 ? 2.312 3.208 17.478 1.00 80.56 124 PHE A N 1
ATOM 998 C CA . PHE A 1 124 ? 1.422 4.244 17.985 1.00 80.56 124 PHE A CA 1
ATOM 999 C C . PHE A 1 124 ? 0.079 3.673 18.448 1.00 80.56 124 PHE A C 1
ATOM 1001 O O . PHE A 1 124 ? -0.355 3.973 19.558 1.00 80.56 124 PHE A O 1
ATOM 1008 N N . LEU A 1 125 ? -0.554 2.830 17.632 1.00 81.62 125 LEU A N 1
ATOM 1009 C CA . LEU A 1 125 ? -1.845 2.217 17.948 1.00 81.62 125 LEU A CA 1
ATOM 1010 C C . LEU A 1 125 ? -1.760 1.263 19.143 1.00 81.62 125 LEU A C 1
ATOM 1012 O O . LEU A 1 125 ? -2.653 1.268 19.986 1.00 81.62 125 LEU A O 1
ATOM 1016 N N . ARG A 1 126 ? -0.664 0.504 19.271 1.00 81.88 126 ARG A N 1
ATOM 1017 C CA . ARG A 1 126 ? -0.410 -0.336 20.455 1.00 81.88 126 ARG A CA 1
ATOM 1018 C C . ARG A 1 126 ? -0.246 0.478 21.730 1.00 81.88 126 ARG A C 1
ATOM 1020 O O . ARG A 1 126 ? -0.736 0.079 22.780 1.00 81.88 126 ARG A O 1
ATOM 1027 N N . ALA A 1 127 ? 0.460 1.603 21.646 1.00 76.56 127 ALA A N 1
ATOM 1028 C CA . ALA A 1 127 ? 0.680 2.479 22.791 1.00 76.56 127 ALA A CA 1
ATOM 1029 C C . ALA A 1 127 ? -0.583 3.258 23.200 1.00 76.56 127 ALA A C 1
ATOM 1031 O O . ALA A 1 127 ? -0.641 3.757 24.320 1.00 76.56 127 ALA A O 1
ATOM 1032 N N . ASN A 1 128 ? -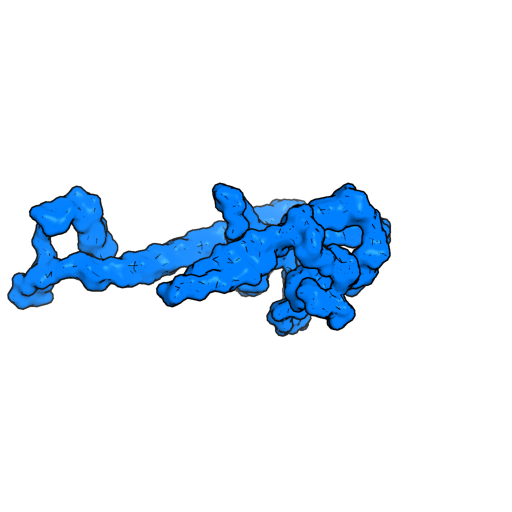1.572 3.366 22.306 1.00 75.06 128 ASN A N 1
ATOM 1033 C CA . ASN A 1 128 ? -2.780 4.171 22.487 1.00 75.06 128 ASN A CA 1
ATOM 1034 C C . ASN A 1 128 ? -4.035 3.364 22.076 1.00 75.06 128 ASN A C 1
ATOM 1036 O O . ASN A 1 128 ? -4.724 3.718 21.109 1.00 75.06 128 ASN A O 1
ATOM 1040 N N . PRO A 1 129 ? -4.344 2.250 22.772 1.00 80.19 129 PRO A N 1
ATOM 1041 C CA . PRO A 1 129 ? -5.420 1.332 22.390 1.00 80.19 129 PRO A CA 1
ATOM 1042 C C . PRO A 1 129 ? -6.811 1.981 22.436 1.00 80.19 129 PRO A C 1
ATOM 1044 O O . PRO A 1 129 ? -7.757 1.466 21.841 1.00 80.19 129 PRO A O 1
ATOM 1047 N N . GLU A 1 130 ? -6.972 3.133 23.097 1.00 75.94 130 GLU A N 1
ATOM 1048 C CA . GLU A 1 130 ? -8.218 3.896 23.070 1.00 75.94 130 GLU A CA 1
ATOM 1049 C C . GLU A 1 130 ? -8.674 4.282 21.661 1.00 75.94 130 GLU A C 1
ATOM 1051 O O . GLU A 1 130 ? -9.883 4.328 21.427 1.00 75.94 130 GLU A O 1
ATOM 1056 N N . PHE A 1 131 ? -7.747 4.479 20.717 1.00 74.25 131 PHE A N 1
ATOM 1057 C CA . PHE A 1 131 ? -8.090 4.781 19.326 1.00 74.25 131 PHE A CA 1
ATOM 1058 C C . PHE A 1 131 ? -8.657 3.573 18.568 1.00 74.25 131 PHE A C 1
ATOM 1060 O O . PHE A 1 131 ? -9.309 3.742 17.541 1.00 74.25 131 PHE A O 1
ATOM 1067 N N . LEU A 1 132 ? -8.458 2.360 19.088 1.00 79.56 132 LEU A N 1
ATOM 1068 C CA . LEU A 1 132 ? -8.964 1.118 18.507 1.00 79.56 132 LEU A CA 1
ATOM 1069 C C . LEU A 1 132 ? -10.318 0.693 19.098 1.00 79.56 132 LEU A C 1
ATOM 1071 O O . LEU A 1 132 ? -10.897 -0.298 18.660 1.00 79.56 132 LEU A O 1
ATOM 1075 N N . LYS A 1 133 ? -10.856 1.417 20.091 1.00 75.56 133 LYS A N 1
ATOM 1076 C CA . LYS A 1 133 ? -12.097 1.028 20.791 1.00 75.56 133 LYS A CA 1
ATOM 1077 C C . LYS A 1 133 ? -13.323 0.999 19.885 1.00 75.56 133 LYS A C 1
ATOM 1079 O O . LYS A 1 133 ? -14.147 0.101 20.003 1.00 75.56 133 LYS A O 1
ATOM 1084 N N . ASN A 1 134 ? -13.431 1.978 18.991 1.00 74.62 134 ASN A N 1
ATOM 1085 C CA . ASN A 1 134 ? -14.604 2.161 18.133 1.00 74.62 134 ASN A CA 1
ATOM 1086 C C . ASN A 1 134 ? -14.358 1.717 16.689 1.00 74.62 134 ASN A C 1
ATOM 1088 O O . ASN A 1 134 ? -15.238 1.872 15.843 1.00 74.62 134 ASN A O 1
ATOM 1092 N N . ARG A 1 135 ? -13.149 1.227 16.389 1.00 83.00 135 ARG A N 1
ATOM 1093 C CA . ARG A 1 135 ? -12.721 0.976 15.021 1.00 83.00 135 ARG A CA 1
ATOM 1094 C C . ARG A 1 135 ? -11.617 -0.068 14.956 1.00 83.00 135 ARG A C 1
ATOM 1096 O O . ARG A 1 135 ? -10.599 0.044 15.632 1.00 83.00 135 ARG A O 1
ATOM 1103 N N . ARG A 1 136 ? -11.812 -1.068 14.097 1.00 88.38 136 ARG A N 1
ATOM 1104 C CA . ARG A 1 136 ? -10.787 -2.066 13.776 1.00 88.38 136 ARG A CA 1
ATOM 1105 C C . ARG A 1 136 ? -9.855 -1.531 12.700 1.00 88.38 136 ARG A C 1
ATOM 1107 O O . ARG A 1 136 ? -10.310 -0.872 11.767 1.00 88.38 136 ARG A O 1
ATOM 1114 N N . VAL A 1 137 ? -8.573 -1.852 12.815 1.00 91.25 137 VAL A N 1
ATOM 1115 C CA . VAL A 1 137 ? -7.519 -1.399 11.907 1.00 91.25 137 VAL A CA 1
ATOM 1116 C C . VAL A 1 137 ? -6.712 -2.595 11.420 1.00 91.25 137 VAL A C 1
ATOM 1118 O O . VAL A 1 137 ? -6.257 -3.407 12.221 1.00 91.25 137 VAL A O 1
ATOM 1121 N N . LEU A 1 138 ? -6.510 -2.684 10.112 1.00 94.31 138 LEU A N 1
ATOM 1122 C CA . LEU A 1 138 ? -5.602 -3.615 9.459 1.00 94.31 138 LEU A CA 1
ATOM 1123 C C . LEU A 1 138 ? -4.426 -2.832 8.876 1.00 94.31 138 LEU A C 1
ATOM 1125 O O . LEU A 1 138 ? -4.618 -1.977 8.018 1.00 94.31 138 LEU A O 1
ATOM 1129 N N . LEU A 1 139 ? -3.210 -3.147 9.310 1.00 94.56 139 LEU A N 1
ATOM 1130 C CA . LEU A 1 139 ? -1.983 -2.706 8.653 1.00 94.56 139 LEU A CA 1
ATOM 1131 C C . LEU A 1 139 ? -1.606 -3.759 7.613 1.00 94.56 139 LEU A C 1
ATOM 1133 O O . LEU A 1 139 ? -1.328 -4.910 7.973 1.00 94.56 139 LEU A O 1
ATOM 1137 N N . LEU A 1 140 ? -1.646 -3.373 6.340 1.00 95.38 140 LEU A N 1
ATOM 1138 C CA . LEU A 1 140 ? -1.392 -4.259 5.213 1.00 95.38 140 LEU A CA 1
ATOM 1139 C C . LEU A 1 140 ? -0.053 -3.902 4.570 1.00 95.38 140 LEU A C 1
ATOM 1141 O O . LEU A 1 140 ? 0.079 -2.862 3.930 1.00 95.38 140 LEU A O 1
ATOM 1145 N N . TYR A 1 141 ? 0.921 -4.781 4.771 1.00 94.19 141 TYR A N 1
ATOM 1146 C CA . TYR A 1 141 ? 2.290 -4.612 4.306 1.00 94.19 141 TYR A CA 1
ATOM 1147 C C . TYR A 1 141 ? 2.521 -5.273 2.947 1.00 94.19 141 TYR A C 1
ATOM 1149 O O . TYR A 1 141 ? 1.925 -6.311 2.628 1.00 94.19 141 TYR A O 1
ATOM 1157 N N . ASP A 1 142 ? 3.459 -4.712 2.193 1.00 91.62 142 ASP A N 1
ATOM 1158 C CA . ASP A 1 142 ? 3.932 -5.265 0.933 1.00 91.62 142 ASP A CA 1
ATOM 1159 C C . ASP A 1 142 ? 4.689 -6.581 1.140 1.00 91.62 142 ASP A C 1
ATOM 1161 O O . ASP A 1 142 ? 5.287 -6.846 2.190 1.00 91.62 142 ASP A O 1
ATOM 1165 N N . SER A 1 143 ? 4.695 -7.414 0.098 1.00 86.06 143 SER A N 1
ATOM 1166 C CA . SER A 1 143 ? 5.263 -8.768 0.140 1.00 86.06 143 SER A CA 1
ATOM 1167 C C . SER A 1 143 ? 6.770 -8.834 0.444 1.00 86.06 143 SER A C 1
ATOM 1169 O O . SER A 1 143 ? 7.276 -9.900 0.796 1.00 86.06 143 SER A O 1
ATOM 1171 N N . ASP A 1 144 ? 7.506 -7.721 0.328 1.00 83.88 144 ASP A N 1
ATOM 1172 C CA . ASP A 1 144 ? 8.952 -7.655 0.560 1.00 83.88 144 ASP A CA 1
ATOM 1173 C C . ASP A 1 144 ? 9.370 -7.231 1.980 1.00 83.88 144 ASP A C 1
ATOM 1175 O O . ASP A 1 144 ? 10.564 -7.228 2.287 1.00 83.88 144 ASP A O 1
ATOM 1179 N N . THR A 1 145 ? 8.421 -6.952 2.877 1.00 78.50 145 THR A N 1
ATOM 1180 C CA . THR A 1 145 ? 8.707 -6.452 4.237 1.00 78.50 145 THR A CA 1
ATOM 1181 C C . THR A 1 145 ? 9.012 -7.531 5.281 1.00 78.50 145 THR A C 1
ATOM 1183 O O . THR A 1 145 ? 9.509 -7.218 6.363 1.00 78.50 145 THR A O 1
ATOM 1186 N N . ASN A 1 146 ? 8.749 -8.812 4.983 1.00 76.38 146 ASN A N 1
ATOM 1187 C CA . ASN A 1 146 ? 8.932 -9.954 5.899 1.00 76.38 146 ASN A CA 1
ATOM 1188 C C . ASN A 1 146 ? 8.283 -9.772 7.292 1.00 76.38 146 ASN A C 1
ATOM 1190 O O . ASN A 1 146 ? 8.715 -10.394 8.268 1.00 76.38 146 ASN A O 1
ATOM 1194 N N . LYS A 1 147 ? 7.253 -8.924 7.418 1.00 85.81 147 LYS A N 1
ATOM 1195 C CA . LYS A 1 147 ? 6.579 -8.682 8.697 1.00 85.81 147 LYS A CA 1
ATOM 1196 C C . LYS A 1 147 ? 5.735 -9.911 9.080 1.00 85.81 147 LYS A C 1
ATOM 1198 O O . LYS A 1 147 ? 4.955 -10.384 8.251 1.00 85.81 147 LYS A O 1
ATOM 1203 N N . PRO A 1 148 ? 5.858 -10.459 10.305 1.00 87.81 148 PRO A N 1
ATOM 1204 C CA . PRO A 1 148 ? 5.019 -11.574 10.726 1.00 87.81 148 PRO A CA 1
ATOM 1205 C C . PRO A 1 148 ? 3.573 -11.113 10.926 1.00 87.81 148 PRO A C 1
ATOM 1207 O O . PRO A 1 148 ? 3.323 -10.040 11.478 1.00 87.81 148 PRO A O 1
ATOM 1210 N N . ASN A 1 149 ? 2.625 -11.954 10.516 1.00 92.25 149 ASN A N 1
ATOM 1211 C CA . ASN A 1 149 ? 1.206 -11.710 10.749 1.00 92.25 149 ASN A CA 1
ATOM 1212 C C . ASN A 1 149 ? 0.905 -11.751 12.255 1.00 92.25 149 ASN A C 1
ATOM 1214 O O . ASN A 1 149 ? 1.337 -12.672 12.951 1.00 92.25 149 ASN A O 1
ATOM 1218 N N . SER A 1 150 ? 0.125 -10.793 12.752 1.00 92.12 150 SER A N 1
ATOM 1219 C CA . SER A 1 150 ? -0.332 -10.777 14.145 1.00 92.12 150 SER A CA 1
ATOM 1220 C C . SER A 1 150 ? -1.744 -10.208 14.274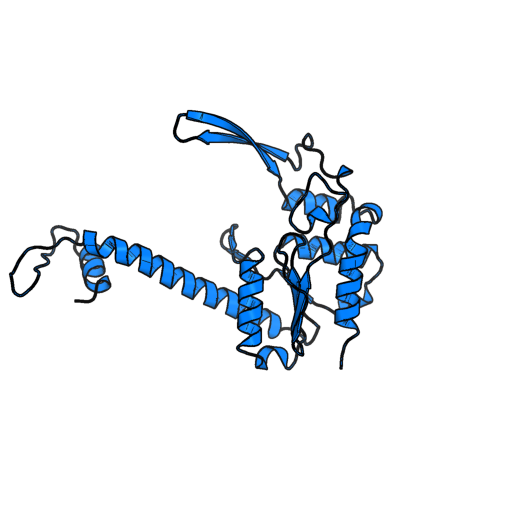 1.00 92.12 150 SER A C 1
ATOM 1222 O O . SER A 1 150 ? -2.224 -9.485 13.400 1.00 92.12 150 SER A O 1
ATOM 1224 N N . ASN A 1 151 ? -2.416 -10.567 15.369 1.00 89.50 151 ASN A N 1
ATOM 1225 C CA . ASN A 1 151 ? -3.706 -10.016 15.773 1.00 89.50 151 ASN A CA 1
ATOM 1226 C C . ASN A 1 151 ? -3.594 -9.565 17.228 1.00 89.50 151 ASN A C 1
ATOM 1228 O O . ASN A 1 151 ? -3.302 -10.379 18.103 1.00 89.50 151 ASN A O 1
ATOM 1232 N N . GLU A 1 152 ? -3.854 -8.291 17.478 1.00 85.88 152 GLU A N 1
ATOM 1233 C CA . GLU A 1 152 ? -3.845 -7.671 18.800 1.00 85.88 152 GLU A CA 1
ATOM 1234 C C . GLU A 1 152 ? -5.178 -6.931 18.966 1.00 85.88 152 GLU A C 1
ATOM 1236 O O . GLU A 1 152 ? -5.326 -5.784 18.554 1.00 85.88 152 GLU A O 1
ATOM 1241 N N . GLU A 1 153 ? -6.183 -7.626 19.508 1.00 84.06 153 GLU A N 1
ATOM 1242 C CA . GLU A 1 153 ? -7.563 -7.129 19.628 1.00 84.06 153 GLU A CA 1
ATOM 1243 C C . GLU A 1 153 ? -8.121 -6.602 18.286 1.00 84.06 153 GLU A C 1
ATOM 1245 O O . GLU A 1 153 ? -8.381 -7.378 17.360 1.00 84.06 153 GLU A O 1
ATOM 1250 N N . ASN A 1 154 ? -8.294 -5.282 18.188 1.00 88.94 154 ASN A N 1
ATOM 1251 C CA . ASN A 1 154 ? -8.828 -4.566 17.038 1.00 88.94 154 ASN A CA 1
ATOM 1252 C C . ASN A 1 154 ? -7.743 -4.122 16.040 1.00 88.94 154 ASN A C 1
ATOM 1254 O O . ASN A 1 154 ? -8.089 -3.554 15.007 1.00 88.94 154 ASN A O 1
ATOM 1258 N N . LEU A 1 155 ? -6.462 -4.400 16.308 1.00 91.12 155 LEU A N 1
ATOM 1259 C CA . LEU A 1 155 ? -5.336 -4.154 15.407 1.00 91.12 155 LEU A CA 1
ATOM 1260 C C . LEU A 1 155 ? -4.855 -5.461 14.773 1.00 91.12 155 LEU A C 1
ATOM 1262 O O . LEU A 1 155 ? -4.436 -6.394 15.457 1.00 91.12 155 LEU A O 1
ATOM 1266 N N . TRP A 1 156 ? -4.910 -5.538 13.451 1.00 94.50 156 TRP A N 1
ATOM 1267 C CA . TRP A 1 156 ? -4.422 -6.672 12.676 1.00 94.50 156 TRP A CA 1
ATOM 1268 C C . TRP A 1 156 ? -3.214 -6.250 11.851 1.00 94.50 156 TRP A C 1
ATOM 1270 O O . TRP A 1 156 ? -3.183 -5.162 11.283 1.00 94.50 156 TRP A O 1
ATOM 1280 N N . ILE A 1 157 ? -2.227 -7.134 11.762 1.00 94.50 157 ILE A N 1
ATOM 1281 C CA . ILE A 1 157 ? -1.055 -6.969 10.906 1.00 94.50 157 ILE A CA 1
ATOM 1282 C C . ILE A 1 157 ? -1.025 -8.128 9.926 1.00 94.50 157 ILE A C 1
ATOM 1284 O O . ILE A 1 157 ? -1.070 -9.298 10.331 1.00 94.50 157 ILE A O 1
ATOM 1288 N N . ARG A 1 158 ? -0.967 -7.807 8.635 1.00 95.69 158 ARG A N 1
ATOM 1289 C CA . ARG A 1 158 ? -0.845 -8.792 7.561 1.00 95.69 158 ARG A CA 1
ATOM 1290 C C . ARG A 1 158 ? 0.178 -8.345 6.536 1.00 95.69 158 ARG A C 1
ATOM 1292 O O . ARG A 1 158 ? 0.268 -7.163 6.226 1.00 95.69 158 ARG A O 1
ATOM 1299 N N . THR A 1 159 ? 0.874 -9.319 5.975 1.00 94.88 159 THR A N 1
ATOM 1300 C CA . THR A 1 159 ? 1.783 -9.136 4.843 1.00 94.88 159 THR A CA 1
ATOM 1301 C C . THR A 1 159 ? 1.193 -9.823 3.622 1.00 94.88 159 THR A C 1
ATOM 1303 O O . THR A 1 159 ? 0.714 -10.957 3.721 1.00 94.88 159 THR A O 1
ATOM 1306 N N . LEU A 1 160 ? 1.201 -9.135 2.482 1.00 94.94 160 LEU A N 1
ATOM 1307 C CA . LEU A 1 160 ? 0.731 -9.689 1.216 1.00 94.94 160 LEU A CA 1
ATOM 1308 C C . LEU A 1 160 ? 1.582 -10.888 0.789 1.00 94.94 160 LEU A C 1
ATOM 1310 O O . LEU A 1 160 ? 2.802 -10.903 0.969 1.00 94.94 160 LEU A O 1
ATOM 1314 N N . LEU A 1 161 ? 0.937 -11.899 0.202 1.00 92.62 161 LEU A N 1
ATOM 1315 C CA . LEU A 1 161 ? 1.652 -13.061 -0.310 1.00 92.62 161 LEU A CA 1
ATOM 1316 C C . LEU A 1 161 ? 2.463 -12.662 -1.540 1.00 92.62 161 LEU A C 1
ATOM 1318 O O . LEU A 1 161 ? 1.955 -12.033 -2.462 1.00 92.62 161 LEU A O 1
ATOM 1322 N N . LYS A 1 162 ? 3.733 -13.050 -1.562 1.00 92.62 162 LYS A N 1
ATOM 1323 C CA . LYS A 1 162 ? 4.606 -12.779 -2.696 1.00 92.62 162 LYS A CA 1
ATOM 1324 C C . LYS A 1 162 ? 4.207 -13.622 -3.905 1.00 92.62 162 LYS A C 1
ATOM 1326 O O . LYS A 1 162 ? 4.107 -14.844 -3.818 1.00 92.62 162 LYS A O 1
ATOM 1331 N N . ASN A 1 163 ? 4.078 -12.979 -5.057 1.00 93.81 163 ASN A N 1
ATOM 1332 C CA . ASN A 1 163 ? 3.976 -13.655 -6.337 1.00 93.81 163 ASN A CA 1
ATOM 1333 C C . ASN A 1 163 ? 5.383 -13.980 -6.855 1.00 93.81 163 ASN A C 1
ATOM 1335 O O . ASN A 1 163 ? 6.056 -13.157 -7.488 1.00 93.81 163 ASN A O 1
ATOM 1339 N N . ASP A 1 164 ? 5.826 -15.210 -6.607 1.00 92.62 164 ASP A N 1
ATOM 1340 C CA . ASP A 1 164 ? 7.128 -15.682 -7.072 1.00 92.62 164 ASP A CA 1
ATOM 1341 C C . ASP A 1 164 ? 7.210 -15.835 -8.595 1.00 92.62 164 ASP A C 1
ATOM 1343 O O . ASP A 1 164 ? 8.321 -15.923 -9.118 1.00 92.62 164 ASP A O 1
ATOM 1347 N N . HIS A 1 165 ? 6.093 -15.838 -9.328 1.00 93.44 165 HIS A N 1
ATOM 1348 C CA . HIS A 1 165 ? 6.126 -15.857 -10.791 1.00 93.44 165 HIS A CA 1
ATOM 1349 C C . HIS A 1 165 ? 6.530 -14.510 -11.379 1.00 93.44 165 HIS A C 1
ATOM 1351 O O . HIS A 1 165 ? 7.094 -14.496 -12.465 1.00 93.44 165 HIS A O 1
ATOM 1357 N N . ASN A 1 166 ? 6.307 -13.396 -10.675 1.00 94.38 166 ASN A N 1
ATOM 1358 C CA . ASN A 1 166 ? 6.724 -12.094 -11.172 1.00 94.38 166 ASN A CA 1
ATOM 1359 C C . ASN A 1 166 ? 8.218 -11.864 -10.912 1.00 94.38 166 ASN A C 1
ATOM 1361 O O . ASN A 1 166 ? 8.637 -11.499 -9.808 1.00 94.38 166 ASN A O 1
ATOM 1365 N N . LYS A 1 167 ? 9.051 -12.088 -11.937 1.00 94.12 167 LYS A N 1
ATOM 1366 C CA . LYS A 1 167 ? 10.507 -11.908 -11.828 1.00 94.12 167 LYS A CA 1
ATOM 1367 C C . LYS A 1 167 ? 10.971 -10.484 -12.135 1.00 94.12 167 LYS A C 1
ATOM 1369 O O . LYS A 1 167 ? 12.152 -10.196 -11.918 1.00 94.12 167 LYS A O 1
ATOM 1374 N N . ILE A 1 168 ? 10.076 -9.602 -12.588 1.00 93.62 168 ILE A N 1
ATOM 1375 C CA . ILE A 1 168 ? 10.390 -8.219 -12.973 1.00 93.62 168 ILE A CA 1
ATOM 1376 C C . ILE A 1 168 ? 10.088 -7.259 -11.817 1.00 93.62 168 ILE A C 1
ATOM 1378 O O . ILE A 1 168 ? 11.015 -6.673 -11.250 1.00 93.62 168 ILE A O 1
ATOM 1382 N N . ALA A 1 169 ? 8.824 -7.139 -11.403 1.00 93.31 169 ALA A N 1
ATOM 1383 C CA . ALA A 1 169 ? 8.437 -6.354 -10.234 1.00 93.31 169 ALA A CA 1
ATOM 1384 C C . ALA A 1 169 ? 8.547 -7.223 -8.974 1.00 93.31 169 ALA A C 1
ATOM 1386 O O . ALA A 1 169 ? 7.643 -7.969 -8.616 1.00 93.31 169 ALA A O 1
ATOM 1387 N N . LYS A 1 170 ? 9.704 -7.159 -8.307 1.00 90.81 170 LYS A N 1
ATOM 1388 C CA . LYS A 1 170 ? 10.030 -8.012 -7.144 1.00 90.81 170 LYS A CA 1
ATOM 1389 C C . LYS A 1 170 ? 9.625 -7.426 -5.787 1.00 90.81 170 LYS A C 1
ATOM 1391 O O . LYS A 1 170 ? 9.885 -8.066 -4.771 1.00 90.81 170 LYS A O 1
ATOM 1396 N N . LYS A 1 171 ? 9.117 -6.195 -5.772 1.00 90.31 171 LYS A N 1
ATOM 1397 C CA . LYS A 1 171 ? 8.850 -5.391 -4.575 1.00 90.31 171 LYS A CA 1
ATOM 1398 C C . LYS A 1 171 ? 7.550 -4.627 -4.734 1.00 90.31 171 LYS A C 1
ATOM 1400 O O . LYS A 1 171 ? 7.183 -4.311 -5.868 1.00 90.31 171 LYS A O 1
ATOM 1405 N N . GLY A 1 172 ? 6.957 -4.257 -3.606 1.00 91.88 172 GLY A N 1
ATOM 1406 C CA . GLY A 1 172 ? 5.708 -3.517 -3.579 1.00 91.88 172 GLY A CA 1
ATOM 1407 C C . GLY A 1 172 ? 4.510 -4.350 -4.022 1.00 91.88 172 GLY A C 1
ATOM 1408 O O . GLY A 1 172 ? 4.647 -5.492 -4.480 1.00 91.88 172 GLY A O 1
ATOM 1409 N N . ILE A 1 173 ? 3.328 -3.747 -3.949 1.00 94.88 173 ILE A N 1
ATOM 1410 C CA . ILE A 1 173 ? 2.085 -4.378 -4.397 1.00 94.88 173 ILE A CA 1
ATOM 1411 C C . ILE A 1 173 ? 2.088 -4.738 -5.892 1.00 94.88 173 ILE A C 1
ATOM 1413 O O . ILE A 1 173 ? 1.406 -5.678 -6.302 1.00 94.88 173 ILE A O 1
ATOM 1417 N N . GLU A 1 174 ? 2.901 -4.061 -6.716 1.00 96.12 174 GLU A N 1
ATOM 1418 C CA . GLU A 1 174 ? 3.050 -4.388 -8.140 1.00 96.12 174 GLU A CA 1
ATOM 1419 C C . GLU A 1 174 ? 3.563 -5.815 -8.378 1.00 96.12 174 GLU A C 1
ATOM 1421 O O . GLU A 1 174 ? 3.349 -6.366 -9.458 1.00 96.12 174 GLU A O 1
ATOM 1426 N N . ASN A 1 175 ? 4.202 -6.442 -7.382 1.00 96.12 175 ASN A N 1
ATOM 1427 C CA . ASN A 1 175 ? 4.603 -7.842 -7.472 1.00 96.12 175 ASN A CA 1
ATOM 1428 C C . ASN A 1 175 ? 3.408 -8.778 -7.721 1.00 96.12 175 ASN A C 1
ATOM 1430 O O . ASN A 1 175 ? 3.560 -9.762 -8.441 1.00 96.12 175 ASN A O 1
ATOM 1434 N N . LEU A 1 176 ? 2.216 -8.451 -7.212 1.00 96.75 176 LEU A N 1
ATOM 1435 C CA . LEU A 1 176 ? 1.009 -9.268 -7.386 1.00 96.75 176 LEU A CA 1
ATOM 1436 C C . LEU A 1 176 ? 0.511 -9.330 -8.838 1.00 96.75 176 LEU A C 1
ATOM 1438 O O . LEU A 1 176 ? -0.240 -10.239 -9.189 1.00 96.75 176 LEU A O 1
ATOM 1442 N N . LEU A 1 177 ? 0.937 -8.396 -9.688 1.00 97.38 177 LEU A N 1
ATOM 1443 C CA . LEU A 1 177 ? 0.582 -8.374 -11.104 1.00 97.38 177 LEU A CA 1
ATOM 1444 C C . LEU A 1 177 ? 1.406 -9.404 -11.910 1.00 97.38 177 LEU A C 1
ATOM 1446 O O . LEU A 1 177 ? 2.521 -9.755 -11.510 1.00 97.38 177 LEU A O 1
ATOM 1450 N N . PRO A 1 178 ? 0.908 -9.883 -13.065 1.00 96.75 178 PRO A N 1
ATOM 1451 C CA . PRO A 1 178 ? 1.679 -10.713 -13.989 1.00 96.75 178 PRO A CA 1
ATOM 1452 C C . PRO A 1 178 ? 2.933 -10.005 -14.517 1.00 96.75 178 PRO A C 1
ATOM 1454 O O . PRO A 1 178 ? 2.876 -8.838 -14.907 1.00 96.75 178 PRO A O 1
ATOM 1457 N N . GLU A 1 179 ? 4.057 -10.725 -14.627 1.00 96.00 179 GLU A N 1
ATOM 1458 C CA . GLU A 1 179 ? 5.295 -10.146 -15.178 1.00 96.00 179 GLU A CA 1
ATOM 1459 C C . GLU A 1 179 ? 5.153 -9.669 -16.628 1.00 96.00 179 GLU A C 1
ATOM 1461 O O . GLU A 1 179 ? 5.821 -8.719 -17.024 1.00 96.00 179 GLU A O 1
ATOM 1466 N N . SER A 1 180 ? 4.247 -10.269 -17.405 1.00 95.56 180 SER A N 1
ATOM 1467 C CA . SER A 1 180 ? 3.998 -9.904 -18.804 1.00 95.56 180 SER A CA 1
ATOM 1468 C C . SER A 1 180 ? 3.500 -8.469 -18.991 1.00 95.56 180 SER A C 1
ATOM 1470 O O . SER A 1 180 ? 3.542 -7.958 -20.106 1.00 95.56 180 SER A O 1
ATOM 1472 N N . LEU A 1 181 ? 3.019 -7.815 -17.928 1.00 96.19 181 LEU A N 1
ATOM 1473 C CA . LEU A 1 181 ? 2.598 -6.413 -17.971 1.00 96.19 181 LEU A CA 1
ATOM 1474 C C . LEU A 1 181 ? 3.778 -5.434 -17.912 1.00 96.19 181 LEU A C 1
ATOM 1476 O O . LEU A 1 181 ? 3.611 -4.256 -18.220 1.00 96.19 181 LEU A O 1
ATOM 1480 N N . PHE A 1 182 ? 4.964 -5.904 -17.525 1.00 95.50 182 PHE A N 1
ATOM 1481 C CA . PHE A 1 182 ? 6.144 -5.070 -17.329 1.00 95.50 182 PHE A CA 1
ATOM 1482 C C . PHE A 1 182 ? 7.063 -5.135 -18.551 1.00 95.50 182 PHE A C 1
ATOM 1484 O O . PHE A 1 182 ? 8.049 -5.871 -18.582 1.00 95.50 182 PHE A O 1
ATOM 1491 N N . ASP A 1 183 ? 6.753 -4.321 -19.558 1.00 93.19 183 ASP A N 1
ATOM 1492 C CA . ASP A 1 183 ? 7.601 -4.139 -20.736 1.00 93.19 183 ASP A CA 1
ATOM 1493 C C . ASP A 1 183 ? 8.495 -2.900 -20.586 1.00 93.19 183 ASP A C 1
ATOM 1495 O O . ASP A 1 183 ? 8.047 -1.764 -20.728 1.00 93.19 183 ASP A O 1
ATOM 1499 N N . SER A 1 184 ? 9.793 -3.123 -20.356 1.00 89.12 184 SER A N 1
ATOM 1500 C CA . SER A 1 184 ? 10.799 -2.050 -20.242 1.00 89.12 184 SER A CA 1
ATOM 1501 C C . SER A 1 184 ? 10.968 -1.183 -21.503 1.00 89.12 184 SER A C 1
ATOM 1503 O O . SER A 1 184 ? 11.613 -0.129 -21.453 1.00 89.12 184 SER A O 1
ATOM 1505 N N . SER A 1 185 ? 10.415 -1.606 -22.644 1.00 89.31 185 SER A N 1
ATOM 1506 C CA . SER A 1 185 ? 10.378 -0.811 -23.871 1.00 89.31 185 SER A CA 1
ATOM 1507 C C . SER A 1 185 ? 9.215 0.189 -23.907 1.00 89.31 185 SER A C 1
ATOM 1509 O O . SER A 1 185 ? 9.288 1.167 -24.660 1.00 89.31 185 SER A O 1
ATOM 1511 N N . ASP A 1 186 ? 8.198 0.013 -23.056 1.00 92.88 186 ASP A N 1
ATOM 1512 C CA . ASP A 1 186 ? 7.025 0.880 -22.996 1.00 92.88 186 ASP A CA 1
ATOM 1513 C C . ASP A 1 186 ? 7.373 2.248 -22.394 1.00 92.88 186 ASP A C 1
ATOM 1515 O O . ASP A 1 186 ? 7.490 2.443 -21.180 1.00 92.88 186 ASP A O 1
ATOM 1519 N N . ARG A 1 187 ? 7.506 3.238 -23.278 1.00 92.44 187 ARG A N 1
ATOM 1520 C CA . ARG A 1 187 ? 7.871 4.617 -22.930 1.00 92.44 187 ARG A CA 1
ATOM 1521 C C . ARG A 1 187 ? 6.813 5.361 -22.123 1.00 92.44 187 ARG A C 1
ATOM 1523 O O . ARG A 1 187 ? 7.125 6.428 -21.603 1.00 92.44 187 ARG A O 1
ATOM 1530 N N . ARG A 1 188 ? 5.594 4.826 -21.993 1.00 93.19 188 ARG A N 1
ATOM 1531 C CA . ARG A 1 188 ? 4.568 5.404 -21.111 1.00 93.19 188 ARG A CA 1
ATOM 1532 C C . ARG A 1 188 ? 4.952 5.260 -19.641 1.00 93.19 188 ARG A C 1
ATOM 1534 O O . ARG A 1 188 ? 4.604 6.118 -18.834 1.00 93.19 188 ARG A O 1
ATOM 1541 N N . PHE A 1 189 ? 5.676 4.191 -19.306 1.00 94.94 189 PHE A N 1
ATOM 1542 C CA . PHE A 1 189 ? 5.988 3.828 -17.922 1.00 94.94 189 PHE A CA 1
ATOM 1543 C C . PHE A 1 189 ? 7.488 3.783 -17.641 1.00 94.94 189 PHE A C 1
ATOM 1545 O O . PHE A 1 189 ? 7.883 3.979 -16.495 1.00 94.94 189 PHE A O 1
ATOM 1552 N N . TYR A 1 190 ? 8.320 3.575 -18.665 1.00 93.50 190 TYR A N 1
ATOM 1553 C CA . TYR A 1 190 ? 9.767 3.470 -18.521 1.00 93.50 190 TYR A CA 1
ATOM 1554 C C . TYR A 1 190 ? 10.503 4.626 -19.193 1.00 93.50 190 TYR A C 1
ATOM 1556 O O . TYR A 1 190 ? 10.488 4.794 -20.419 1.00 93.50 190 TYR A O 1
ATOM 1564 N N . SER A 1 191 ? 11.231 5.386 -18.378 1.00 91.19 191 SER A N 1
ATOM 1565 C CA . SER A 1 191 ? 12.149 6.425 -18.842 1.00 91.19 191 SER A CA 1
ATOM 1566 C C . SER A 1 191 ? 13.602 5.998 -18.633 1.00 91.19 191 SER A C 1
ATOM 1568 O O . SER A 1 191 ? 13.903 5.151 -17.793 1.00 91.19 191 SER A O 1
ATOM 1570 N N . LYS A 1 192 ? 14.517 6.546 -19.435 1.00 88.81 192 LYS A N 1
ATOM 1571 C CA . LYS A 1 192 ? 15.957 6.352 -19.239 1.00 88.81 192 LYS A CA 1
ATOM 1572 C C . LYS A 1 192 ? 16.500 7.541 -18.463 1.00 88.81 192 LYS A C 1
ATOM 1574 O O . LYS A 1 192 ? 16.293 8.677 -18.878 1.00 88.81 192 LYS A O 1
ATOM 1579 N N . ILE A 1 193 ? 17.209 7.265 -17.377 1.00 85.25 193 ILE A N 1
ATOM 1580 C CA . ILE A 1 193 ? 17.908 8.265 -16.579 1.00 85.25 193 ILE A CA 1
ATOM 1581 C C . ILE A 1 193 ? 19.399 7.986 -16.678 1.00 85.25 193 ILE A C 1
ATOM 1583 O O . ILE A 1 193 ? 19.865 6.886 -16.377 1.00 85.25 193 ILE A O 1
ATOM 1587 N N . GLU A 1 194 ? 20.149 9.004 -17.073 1.00 86.12 194 GLU A N 1
ATOM 1588 C CA . GLU A 1 194 ? 21.602 8.991 -16.996 1.00 86.12 194 GLU A CA 1
ATOM 1589 C C . GLU A 1 194 ? 22.027 9.455 -15.606 1.00 86.12 194 GLU A C 1
ATOM 1591 O O . GLU A 1 194 ? 21.631 10.521 -15.134 1.00 86.12 194 GLU A O 1
ATOM 1596 N N . LYS A 1 195 ? 22.817 8.627 -14.926 1.00 84.06 195 LYS A N 1
ATOM 1597 C CA . LYS A 1 195 ? 23.438 8.965 -13.649 1.00 84.06 195 LYS A CA 1
ATOM 1598 C C . LYS A 1 195 ? 24.936 9.062 -13.855 1.00 84.06 195 LYS A C 1
ATOM 1600 O O . LYS A 1 195 ? 25.575 8.061 -14.177 1.00 84.06 195 LYS A O 1
ATOM 1605 N N . THR A 1 196 ? 25.480 10.251 -13.645 1.00 86.31 196 THR A N 1
ATOM 1606 C CA . THR A 1 196 ? 26.925 10.471 -13.606 1.00 86.31 196 THR A CA 1
ATOM 1607 C C . THR A 1 196 ? 27.410 10.222 -12.183 1.00 86.31 196 THR A C 1
ATOM 1609 O O . THR A 1 196 ? 26.950 10.879 -11.253 1.00 86.31 196 THR A O 1
ATOM 1612 N N . GLY A 1 197 ? 28.287 9.239 -12.009 1.00 83.19 197 GLY A N 1
ATOM 1613 C CA . GLY A 1 197 ? 28.940 8.946 -10.739 1.00 83.19 197 GLY A CA 1
ATOM 1614 C C . GLY A 1 197 ? 30.035 9.958 -10.402 1.00 83.19 197 GLY A C 1
ATOM 1615 O O . GLY A 1 197 ? 30.478 10.723 -11.260 1.00 83.19 197 GLY A O 1
ATOM 1616 N N . ASP A 1 198 ? 30.513 9.910 -9.159 1.00 84.06 198 ASP A N 1
ATOM 1617 C CA . ASP A 1 198 ? 31.465 10.878 -8.589 1.00 84.06 198 ASP A CA 1
ATOM 1618 C C . ASP A 1 198 ? 32.817 10.941 -9.323 1.00 84.06 198 ASP A C 1
ATOM 1620 O O . ASP A 1 198 ? 33.543 11.928 -9.216 1.00 84.06 198 ASP A O 1
ATOM 1624 N N . TYR A 1 199 ? 33.143 9.915 -10.116 1.00 87.19 199 TYR A N 1
ATOM 1625 C CA . TYR A 1 199 ? 34.345 9.859 -10.954 1.00 87.19 199 TYR A CA 1
ATOM 1626 C C . TYR A 1 199 ? 34.033 9.951 -12.459 1.00 87.19 199 TYR A C 1
ATOM 1628 O O . TYR A 1 199 ? 34.821 9.503 -13.291 1.00 87.19 199 TYR A O 1
ATOM 1636 N N . GLY A 1 200 ? 32.874 10.505 -12.830 1.00 80.06 200 GLY A N 1
ATOM 1637 C CA . GLY A 1 200 ? 32.484 10.746 -14.221 1.00 80.06 200 GLY A CA 1
ATOM 1638 C C . GLY A 1 200 ? 31.945 9.524 -14.973 1.00 80.06 200 GLY A C 1
ATOM 1639 O O . GLY A 1 200 ? 31.694 9.622 -16.173 1.00 80.06 200 GLY A O 1
ATOM 1640 N N . GLN A 1 201 ? 31.743 8.375 -14.313 1.00 88.94 201 GLN A N 1
ATOM 1641 C CA . GLN A 1 201 ? 31.124 7.217 -14.965 1.00 88.94 201 GLN A CA 1
ATOM 1642 C C . GLN A 1 201 ? 29.641 7.477 -15.230 1.00 88.94 201 GLN A C 1
ATOM 1644 O O . GLN A 1 201 ? 28.905 7.824 -14.313 1.00 88.94 201 GLN A O 1
ATOM 1649 N N . VAL A 1 202 ? 29.177 7.241 -16.455 1.00 84.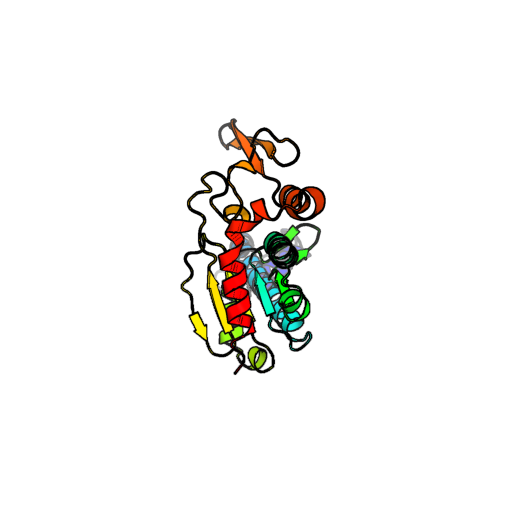75 202 VAL A N 1
ATOM 1650 C CA . VAL A 1 202 ? 27.753 7.355 -16.798 1.00 84.75 202 VAL A CA 1
ATOM 1651 C C . VAL A 1 202 ? 27.094 5.981 -16.711 1.00 84.75 202 VAL A C 1
ATOM 1653 O O . VAL A 1 202 ? 27.483 5.048 -17.411 1.00 84.75 202 VAL A O 1
ATOM 1656 N N . THR A 1 203 ? 26.077 5.856 -15.861 1.00 84.88 203 THR A N 1
ATOM 1657 C CA . T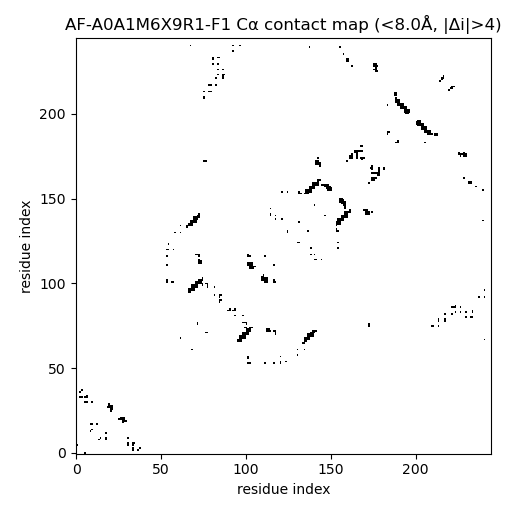HR A 1 203 ? 25.195 4.685 -15.786 1.00 84.88 203 THR A CA 1
ATOM 1658 C C . THR A 1 203 ? 23.832 5.048 -16.353 1.00 84.88 203 THR A C 1
ATOM 1660 O O . THR A 1 203 ? 23.193 5.985 -15.877 1.00 84.88 203 THR A O 1
ATOM 1663 N N . ILE A 1 204 ? 23.355 4.286 -17.336 1.00 82.50 204 ILE A N 1
ATOM 1664 C CA . ILE A 1 204 ? 21.984 4.412 -17.835 1.00 82.50 204 ILE A CA 1
ATOM 1665 C C . ILE A 1 204 ? 21.100 3.495 -16.991 1.00 82.50 204 ILE A C 1
ATOM 1667 O O . ILE A 1 204 ? 21.163 2.272 -17.114 1.00 82.50 204 ILE A O 1
ATOM 1671 N N . ALA A 1 205 ? 20.285 4.088 -16.127 1.00 82.12 205 ALA A N 1
ATOM 1672 C CA . ALA A 1 205 ? 19.251 3.389 -15.380 1.00 82.12 205 ALA A CA 1
ATOM 1673 C C . ALA A 1 205 ? 17.904 3.531 -16.099 1.00 82.12 205 ALA A C 1
ATOM 1675 O O . ALA A 1 205 ? 17.624 4.558 -16.717 1.00 82.12 205 ALA A O 1
ATOM 1676 N N . SER A 1 206 ? 17.054 2.512 -16.003 1.00 83.19 206 SER A N 1
ATOM 1677 C CA . SER A 1 206 ? 15.642 2.663 -16.347 1.00 83.19 206 SER A CA 1
ATOM 1678 C C . SER A 1 206 ? 14.875 3.043 -15.090 1.00 83.19 206 SER A C 1
ATOM 1680 O O . SER A 1 206 ? 15.012 2.375 -14.067 1.00 83.19 206 SER A O 1
ATOM 1682 N N . ASP A 1 207 ? 14.068 4.088 -15.180 1.00 88.56 207 ASP A N 1
ATOM 1683 C CA . ASP A 1 207 ? 13.153 4.504 -14.126 1.00 88.56 207 ASP A CA 1
ATOM 1684 C C . ASP A 1 207 ? 11.726 4.096 -14.477 1.00 88.56 207 ASP A C 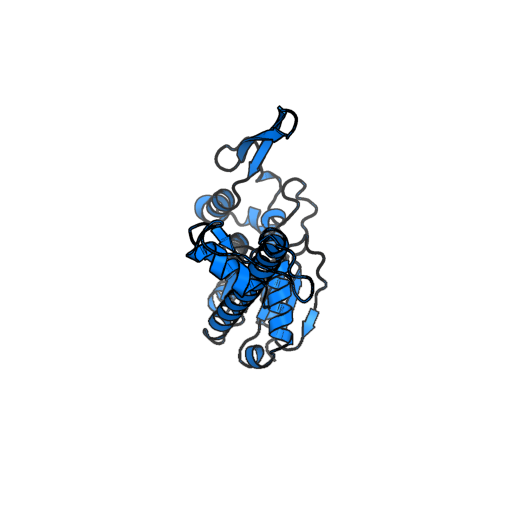1
ATOM 1686 O O . ASP A 1 207 ? 11.326 4.177 -15.641 1.00 88.56 207 ASP A O 1
ATOM 1690 N N . PHE A 1 208 ? 10.988 3.623 -13.476 1.00 92.56 208 PHE A N 1
ATOM 1691 C CA . PHE A 1 208 ? 9.641 3.090 -13.633 1.00 92.56 208 PHE A CA 1
ATOM 1692 C C . PHE A 1 208 ? 8.626 4.007 -12.956 1.00 92.56 208 PHE A C 1
ATOM 1694 O O . PHE A 1 208 ? 8.603 4.151 -11.732 1.00 92.56 208 PHE A O 1
ATOM 1701 N N . ASN A 1 209 ? 7.742 4.595 -13.756 1.00 93.69 209 ASN A N 1
ATOM 1702 C CA . ASN A 1 209 ? 6.686 5.470 -13.278 1.00 93.69 209 ASN A CA 1
ATOM 1703 C C . ASN A 1 209 ? 5.501 4.649 -12.745 1.00 93.69 209 ASN A C 1
ATOM 1705 O O . ASN A 1 209 ? 4.521 4.397 -13.454 1.00 93.69 209 ASN A O 1
ATOM 1709 N N . LYS A 1 210 ? 5.589 4.269 -11.464 1.00 93.12 210 LYS A N 1
ATOM 1710 C CA . LYS A 1 210 ? 4.566 3.484 -10.751 1.00 93.12 210 LYS A CA 1
ATOM 1711 C C . LYS A 1 210 ? 3.159 4.073 -10.859 1.00 93.12 210 LYS A C 1
ATOM 1713 O O . LYS A 1 210 ? 2.208 3.348 -11.131 1.00 93.12 210 LYS A O 1
ATOM 1718 N N . ARG A 1 211 ? 3.012 5.392 -10.679 1.00 93.81 211 ARG A N 1
ATOM 1719 C CA . ARG A 1 211 ? 1.701 6.063 -10.709 1.00 93.81 211 ARG A CA 1
ATOM 1720 C C . ARG A 1 211 ? 1.071 6.023 -12.097 1.00 93.81 211 ARG A C 1
ATOM 1722 O O . ARG A 1 211 ? -0.123 5.756 -12.207 1.00 93.81 211 ARG A O 1
ATOM 1729 N N . ALA A 1 212 ? 1.848 6.288 -13.149 1.00 95.00 212 ALA A N 1
ATOM 1730 C CA . ALA A 1 212 ? 1.355 6.206 -14.523 1.00 95.00 212 ALA A CA 1
ATOM 1731 C C . ALA A 1 212 ? 0.928 4.775 -14.873 1.00 95.00 212 ALA A C 1
ATOM 1733 O O . ALA A 1 212 ? -0.148 4.578 -15.433 1.00 95.00 212 ALA A O 1
ATOM 1734 N N . PHE A 1 213 ? 1.729 3.785 -14.471 1.00 97.19 213 PHE A N 1
ATOM 1735 C CA . PHE A 1 213 ? 1.409 2.376 -14.674 1.00 97.19 213 PHE A CA 1
ATOM 1736 C C . PHE A 1 213 ? 0.140 1.956 -13.921 1.00 97.19 213 PHE A C 1
ATOM 1738 O O . PHE A 1 213 ? -0.770 1.396 -14.524 1.00 97.19 213 PHE A O 1
ATOM 1745 N N . CYS A 1 214 ? 0.026 2.314 -12.640 1.00 97.50 214 CYS A N 1
ATOM 1746 C CA . CYS A 1 214 ? -1.164 2.059 -11.830 1.00 97.50 214 CYS A CA 1
ATOM 1747 C C . CYS A 1 214 ? -2.421 2.679 -12.453 1.00 97.50 214 CYS A C 1
ATOM 1749 O O . CYS A 1 214 ? -3.432 1.999 -12.597 1.00 97.50 214 CYS A O 1
ATOM 1751 N N . ASN A 1 215 ? -2.353 3.934 -12.912 1.00 97.50 215 ASN A N 1
ATOM 1752 C CA . ASN A 1 215 ? -3.476 4.570 -13.604 1.00 97.50 215 ASN A CA 1
ATOM 1753 C C . ASN A 1 215 ? -3.897 3.791 -14.857 1.00 97.50 215 ASN A C 1
ATOM 1755 O O . ASN A 1 215 ? -5.088 3.558 -15.045 1.00 97.50 215 ASN A O 1
ATOM 1759 N N . TYR A 1 216 ? -2.941 3.365 -15.683 1.00 97.94 216 TYR A N 1
ATOM 1760 C CA . TYR A 1 216 ? -3.237 2.580 -16.878 1.00 97.94 216 TYR A CA 1
ATOM 1761 C C . TYR A 1 216 ? -3.892 1.238 -16.525 1.00 97.94 216 TYR A C 1
ATOM 1763 O O . TYR A 1 216 ? -4.966 0.928 -17.039 1.00 97.94 216 TYR A O 1
ATOM 1771 N N . ILE A 1 217 ? -3.298 0.470 -15.606 1.00 98.00 217 ILE A N 1
ATOM 1772 C CA . ILE A 1 217 ? -3.826 -0.835 -15.190 1.00 98.00 217 ILE A CA 1
ATOM 1773 C C . ILE A 1 217 ? -5.225 -0.695 -14.572 1.00 98.00 217 ILE A C 1
ATOM 1775 O O . ILE A 1 217 ? -6.139 -1.428 -14.946 1.00 98.00 217 ILE A O 1
ATOM 1779 N N . CYS A 1 218 ? -5.421 0.280 -13.682 1.00 97.62 218 CYS A N 1
ATOM 1780 C CA . CYS A 1 218 ? -6.649 0.427 -12.903 1.00 97.62 218 CYS A CA 1
ATOM 1781 C C . CYS A 1 218 ? -7.774 1.210 -13.592 1.00 97.62 218 CYS A C 1
ATOM 1783 O O . CYS A 1 218 ? -8.894 1.204 -13.086 1.00 97.62 218 CYS A O 1
ATOM 1785 N N . LYS A 1 219 ? -7.513 1.944 -14.680 1.00 96.81 219 LYS A N 1
ATOM 1786 C CA . LYS A 1 219 ? -8.531 2.816 -15.308 1.00 96.81 219 LYS A CA 1
ATOM 1787 C C . LYS A 1 219 ? -8.704 2.584 -16.800 1.00 96.81 219 LYS A C 1
ATOM 1789 O O . LYS A 1 219 ? -9.808 2.765 -17.299 1.00 96.81 219 LYS A O 1
ATOM 1794 N N . GLU A 1 220 ? -7.640 2.210 -17.504 1.00 96.38 220 GLU A N 1
ATOM 1795 C CA . GLU A 1 220 ? -7.676 2.027 -18.958 1.00 96.38 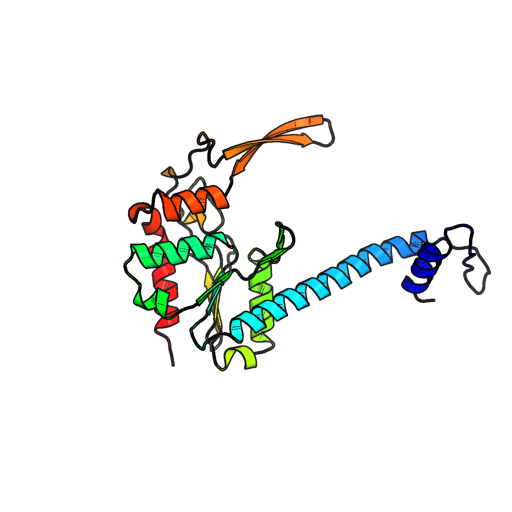220 GLU A CA 1
ATOM 1796 C C . GLU A 1 220 ? -7.760 0.549 -19.335 1.00 96.38 220 GLU A C 1
ATOM 1798 O O . GLU A 1 220 ? -8.648 0.160 -20.088 1.00 96.38 220 GLU A O 1
ATOM 1803 N N . ARG A 1 221 ? -6.855 -0.281 -18.803 1.00 96.62 221 ARG A N 1
ATOM 1804 C CA . ARG A 1 221 ? -6.809 -1.718 -19.092 1.00 96.62 221 ARG A CA 1
ATOM 1805 C C . ARG A 1 221 ? -7.906 -2.477 -18.349 1.00 96.62 221 ARG A C 1
ATOM 1807 O O . ARG A 1 221 ? -8.654 -3.200 -18.993 1.00 96.62 221 ARG A O 1
ATOM 1814 N N . TYR A 1 222 ? -8.007 -2.274 -17.030 1.00 96.62 222 TYR A N 1
ATOM 1815 C CA . TYR A 1 222 ? -9.103 -2.740 -16.170 1.00 96.62 222 TYR A CA 1
ATOM 1816 C C . TYR A 1 222 ? -9.528 -4.202 -16.433 1.00 96.62 222 TYR A C 1
ATOM 1818 O O . TYR A 1 222 ? -10.702 -4.497 -16.653 1.00 96.62 222 TYR A O 1
ATOM 1826 N N . ASP A 1 223 ? -8.559 -5.120 -16.441 1.00 97.56 223 ASP A N 1
ATOM 1827 C CA . ASP A 1 223 ? -8.767 -6.532 -16.782 1.00 97.56 223 ASP A CA 1
ATOM 1828 C C . ASP A 1 223 ? -8.653 -7.422 -15.536 1.00 97.56 223 ASP A C 1
ATOM 1830 O O . ASP A 1 223 ? -7.636 -7.411 -14.847 1.00 97.56 223 ASP A O 1
ATOM 1834 N N . ILE A 1 224 ? -9.682 -8.226 -15.248 1.00 96.94 224 ILE A N 1
ATOM 1835 C CA . ILE A 1 224 ? -9.707 -9.141 -14.094 1.00 96.94 224 ILE A CA 1
ATOM 1836 C C . ILE A 1 224 ? -8.567 -10.168 -14.124 1.00 96.94 224 ILE A C 1
ATOM 1838 O O . ILE A 1 224 ? -8.090 -10.588 -13.068 1.00 96.94 224 ILE A O 1
ATOM 1842 N N . GLU A 1 225 ? -8.102 -10.552 -15.313 1.00 97.31 225 GLU A N 1
ATOM 1843 C CA . GLU A 1 225 ? -7.026 -11.529 -15.475 1.00 97.31 225 GLU A CA 1
ATOM 1844 C C . GLU A 1 225 ? -5.697 -11.016 -14.906 1.00 97.31 225 GLU A C 1
ATOM 1846 O O . GLU A 1 225 ? -4.945 -11.787 -14.304 1.00 97.31 225 GLU A O 1
ATOM 1851 N N . ASP A 1 226 ? -5.451 -9.705 -14.994 1.00 97.00 226 ASP A N 1
ATOM 1852 C CA . ASP A 1 226 ? -4.264 -9.066 -14.422 1.00 97.00 226 ASP A CA 1
ATOM 1853 C C . ASP A 1 226 ? -4.298 -9.048 -12.887 1.00 97.00 226 ASP A C 1
ATOM 1855 O O . ASP A 1 226 ? -3.256 -8.998 -12.237 1.00 97.00 226 ASP A O 1
ATOM 1859 N N . PHE A 1 227 ? -5.490 -9.108 -12.291 1.00 97.75 227 PHE A N 1
ATOM 1860 C CA . PHE A 1 227 ? -5.684 -8.998 -10.846 1.00 97.75 227 PHE A CA 1
ATOM 1861 C C . PHE A 1 227 ? -5.822 -10.352 -10.141 1.00 97.75 227 PHE A C 1
ATOM 1863 O O . PHE A 1 227 ? -6.072 -10.394 -8.937 1.00 97.75 227 PHE A O 1
ATOM 1870 N N . LYS A 1 228 ? -5.601 -11.480 -10.829 1.00 96.12 228 LYS A N 1
ATOM 1871 C CA . LYS A 1 228 ? -5.665 -12.821 -10.214 1.00 96.12 228 LYS A CA 1
ATOM 1872 C C . LYS A 1 228 ? -4.770 -12.976 -8.982 1.00 96.12 228 LYS A C 1
ATOM 1874 O O . LYS A 1 228 ? -5.200 -13.586 -8.002 1.00 96.12 228 LYS A O 1
ATOM 1879 N N . GLY A 1 229 ? -3.579 -12.373 -8.994 1.00 95.44 229 GLY A N 1
ATOM 1880 C CA . GLY A 1 229 ? -2.654 -12.378 -7.854 1.00 95.44 229 GLY A CA 1
ATOM 1881 C C . GLY A 1 229 ? -3.158 -11.625 -6.615 1.00 95.44 229 GLY A C 1
ATOM 1882 O O . GLY A 1 229 ? -2.612 -11.803 -5.533 1.00 95.44 229 GLY A O 1
ATOM 1883 N N . PHE A 1 230 ? -4.231 -10.834 -6.727 1.00 97.06 230 PHE A N 1
ATOM 1884 C CA . PHE A 1 230 ? -4.851 -10.128 -5.600 1.00 97.06 230 PHE A CA 1
ATOM 1885 C C . PHE A 1 230 ? -5.864 -10.983 -4.829 1.00 97.06 230 PHE A C 1
ATOM 1887 O O . PHE A 1 230 ? -6.418 -10.516 -3.834 1.00 97.06 230 PHE A O 1
ATOM 1894 N N . SER A 1 231 ? -6.105 -12.231 -5.241 1.00 95.44 231 SER A N 1
ATOM 1895 C CA . SER A 1 231 ? -7.070 -13.121 -4.579 1.00 95.44 231 SER A CA 1
ATOM 1896 C C . SER A 1 231 ? -6.774 -13.289 -3.082 1.00 95.44 231 SER A C 1
ATOM 1898 O O . SER A 1 231 ? -7.687 -13.198 -2.261 1.00 95.44 231 SER A O 1
ATOM 1900 N N . ASP A 1 232 ? -5.499 -13.442 -2.713 1.00 94.12 232 ASP A N 1
ATOM 1901 C CA . ASP A 1 232 ? -5.084 -13.550 -1.310 1.00 94.12 232 ASP A CA 1
ATOM 1902 C C . ASP A 1 232 ? -5.293 -12.243 -0.539 1.00 94.12 232 ASP A C 1
ATOM 1904 O O . ASP A 1 232 ? -5.740 -12.264 0.608 1.00 94.12 232 ASP A O 1
ATOM 1908 N N . ALA A 1 233 ? -5.044 -11.093 -1.176 1.00 96.12 233 ALA A N 1
ATOM 1909 C CA . ALA A 1 233 ? -5.322 -9.787 -0.583 1.00 96.12 233 ALA A CA 1
ATOM 1910 C C . ALA A 1 233 ? -6.820 -9.635 -0.282 1.00 96.12 233 ALA A C 1
ATOM 1912 O O . ALA A 1 233 ? -7.200 -9.257 0.824 1.00 96.12 233 ALA A O 1
ATOM 1913 N N . ILE A 1 234 ? -7.686 -10.008 -1.229 1.00 96.50 234 ILE A N 1
ATOM 1914 C CA . ILE A 1 234 ? -9.143 -9.980 -1.047 1.00 96.50 234 ILE A CA 1
ATOM 1915 C C . ILE A 1 234 ? -9.568 -10.944 0.067 1.00 96.50 234 ILE A C 1
ATOM 1917 O O . ILE A 1 234 ? -10.431 -10.596 0.873 1.00 96.50 234 ILE A O 1
ATOM 1921 N N . HIS A 1 235 ? -8.960 -12.130 0.155 1.00 95.75 235 HIS A N 1
ATOM 1922 C CA . HIS A 1 235 ? -9.233 -13.073 1.238 1.00 95.75 235 HIS A CA 1
ATOM 1923 C C . HIS A 1 235 ? -8.846 -12.496 2.607 1.00 95.75 235 HIS A C 1
ATOM 1925 O O . HIS A 1 235 ? -9.643 -12.571 3.540 1.00 95.75 235 HIS A O 1
ATOM 1931 N N . ILE A 1 236 ? -7.670 -11.868 2.722 1.00 95.81 236 ILE A N 1
ATOM 1932 C CA . ILE A 1 236 ? -7.228 -11.174 3.941 1.00 95.81 236 ILE A CA 1
ATOM 1933 C C . ILE A 1 236 ? -8.234 -10.091 4.346 1.00 95.81 236 ILE A C 1
ATOM 1935 O O . ILE A 1 236 ? -8.642 -10.033 5.506 1.00 95.81 236 ILE A O 1
ATOM 1939 N N . ILE A 1 237 ? -8.655 -9.253 3.394 1.00 95.94 237 ILE A N 1
ATOM 1940 C CA . ILE A 1 237 ? -9.625 -8.176 3.630 1.00 95.94 237 ILE A CA 1
ATOM 1941 C C . ILE A 1 237 ? -10.969 -8.751 4.083 1.00 95.94 237 ILE A C 1
ATOM 1943 O O . ILE A 1 237 ? -11.578 -8.245 5.022 1.00 95.94 237 ILE A O 1
ATOM 1947 N N . ASN A 1 238 ? -11.426 -9.824 3.442 1.00 95.19 238 ASN A N 1
ATOM 1948 C CA . ASN A 1 238 ? -12.679 -10.483 3.776 1.00 95.19 238 ASN A CA 1
ATOM 1949 C C . ASN A 1 238 ? -12.651 -11.133 5.167 1.00 95.19 238 ASN A C 1
ATOM 1951 O O . ASN A 1 238 ? -13.626 -11.028 5.908 1.00 95.19 238 ASN A O 1
ATOM 1955 N N . ASP A 1 239 ? -11.557 -11.809 5.525 1.00 94.75 239 ASP A N 1
ATOM 1956 C CA . ASP A 1 239 ? -11.372 -12.377 6.865 1.00 94.75 239 ASP A CA 1
ATOM 1957 C C . ASP A 1 239 ? -11.343 -11.266 7.919 1.00 94.75 239 ASP A C 1
ATOM 1959 O O . ASP A 1 239 ? -12.069 -11.322 8.912 1.00 94.75 239 ASP A O 1
ATOM 1963 N N . PHE A 1 240 ? -10.595 -10.191 7.654 1.00 93.75 240 PHE A N 1
ATOM 1964 C CA . PHE A 1 240 ? -10.597 -9.011 8.508 1.00 93.75 240 PHE A CA 1
ATOM 1965 C C . PHE A 1 240 ? -12.008 -8.446 8.674 1.00 93.75 240 PHE A C 1
ATOM 1967 O O . PHE A 1 240 ? -12.431 -8.236 9.805 1.00 93.75 240 PHE A O 1
ATOM 1974 N N . PHE A 1 241 ? -12.771 -8.269 7.599 1.00 91.44 241 PHE A N 1
ATOM 1975 C CA . PHE A 1 241 ? -14.132 -7.747 7.671 1.00 91.44 241 PHE A CA 1
ATOM 1976 C C . PHE A 1 241 ? -15.071 -8.639 8.502 1.00 91.44 241 PHE A C 1
ATOM 1978 O O . PHE A 1 241 ? -15.725 -8.139 9.411 1.00 91.44 241 PHE A O 1
ATOM 1985 N N . ASN A 1 242 ? -15.093 -9.953 8.254 1.00 89.00 242 ASN A N 1
ATOM 1986 C CA . ASN A 1 242 ? -16.064 -10.867 8.870 1.00 89.00 242 ASN A CA 1
ATOM 1987 C C . ASN A 1 242 ? -15.761 -11.237 10.331 1.00 89.00 242 ASN A C 1
ATOM 1989 O O . ASN A 1 242 ? -16.669 -11.638 11.056 1.00 89.00 242 ASN A O 1
ATOM 1993 N N . ASN A 1 243 ? -14.514 -11.106 10.797 1.00 78.12 243 ASN A N 1
ATOM 1994 C CA . ASN A 1 243 ? -14.140 -11.384 12.192 1.00 78.12 243 ASN A CA 1
ATOM 1995 C C . ASN A 1 243 ? -14.533 -10.240 13.159 1.00 78.12 243 ASN A C 1
ATOM 1997 O O . ASN A 1 243 ? -13.740 -9.794 13.992 1.00 78.12 243 ASN A O 1
ATOM 2001 N N . THR A 1 244 ? -15.758 -9.725 13.038 1.00 60.75 244 THR A N 1
ATOM 2002 C CA . THR A 1 244 ? -16.374 -8.821 14.018 1.00 60.75 244 THR A CA 1
ATOM 2003 C C . THR A 1 244 ? -16.864 -9.638 15.210 1.00 60.75 244 THR A C 1
ATOM 2005 O O . THR A 1 244 ? -17.842 -10.376 15.088 1.00 60.75 244 THR A O 1
ATOM 2008 N N . LYS A 1 245 ? -16.164 -9.538 16.344 1.00 47.66 245 LYS A N 1
ATOM 2009 C CA . LYS A 1 245 ? -16.726 -9.907 17.650 1.00 47.66 245 LYS A CA 1
ATOM 2010 C C . LYS A 1 245 ? -17.763 -8.884 18.091 1.00 47.66 245 LYS A C 1
ATOM 2012 O O . LYS A 1 245 ? -17.536 -7.686 17.812 1.00 47.66 245 LYS A O 1
#

Organism: NCBI:txid1121959

Radius of gyration: 24.19 Å; Cα contacts (8 Å, |Δi|>4): 324; chains: 1; bounding box: 60×57×57 Å

pLDDT: mean 82.69, std 13.52, range [47.16, 98.12]

Solvent-accessible surface area (backbone atoms only — not comparable to full-atom values): 14037 Å² total; per-residue (Å²): 131,65,61,67,57,57,53,50,47,41,76,73,45,43,86,86,60,64,85,50,64,44,81,91,83,62,46,79,57,69,69,68,81,39,48,64,52,45,56,54,46,51,49,50,51,47,50,50,53,48,53,52,52,50,52,50,48,54,49,55,62,60,72,43,76,68,43,41,35,35,37,29,34,41,71,61,47,42,52,52,52,54,40,42,35,56,66,71,70,32,60,70,54,65,75,53,42,45,72,43,42,67,37,50,74,57,95,88,40,80,43,54,59,35,68,67,39,53,49,51,50,51,54,52,45,68,76,41,53,77,70,38,72,70,29,39,38,34,43,46,41,44,44,69,68,80,60,77,68,47,78,56,92,42,41,34,37,43,50,44,78,70,40,82,82,16,80,73,43,73,53,49,67,65,12,34,34,59,42,88,76,69,53,82,79,42,68,86,32,31,46,81,42,80,44,71,44,100,83,70,50,76,43,80,42,80,45,74,42,61,68,56,44,47,49,40,49,60,70,70,63,63,50,62,80,54,43,58,54,44,53,63,54,52,49,52,53,49,52,62,64,68,69,69,127

Mean predicted aligned error: 11.77 Å